Protein AF-A0A1U7RHB6-F1 (afdb_monomer_lite)

Radius of gyration: 19.22 Å; chains: 1; bounding box: 41×54×57 Å

Foldseek 3Di:
DFLQQQVLLLLQLLLLLLLLLLVVLVVQQDDDPDPDPPGRDPVLSLQLLCQLLCVSLPPVVLVVRRPRHDHDDPVVSLVVVVCSNVSGPDDDDPVRSVVSSLSSLVLLLVVLVPDPALLCSLVSSVLSLVVSCVSCVVPVVSNVSSVVSNVSSCVPVVPDDSVSSVVSSVSSNVSCVPSDDDDPDDDPPDDDDPDDDDPDPDPDDPSNCVSNVPSVVVSVVVVVVPVPPPPPPDDD

Secondary structure (DSSP, 8-state):
--TT-HHHHHHHHHHHHHHHHHHHHHHH----SS--TTPPPHHHHHHHHHHHHHHHT-HHHHHHHTSS-PPPPHHHHHHHHHHHHTSSS----HHHHHHHHHHHHHHHHHHHHH-SSTTHHHHHHHHHHHHHHHH-TT-HHHHHHHHHHHHHHHHHHTT--HHHHHHHHHHHHHHHTT---------TT----TT---------THHHHHHHHHHHHHHHHHHHTGGGTT-S----

Structure (mmCIF, N/CA/C/O backbone):
data_AF-A0A1U7RHB6-F1
#
_entry.id   AF-A0A1U7RHB6-F1
#
loop_
_atom_site.group_PDB
_atom_site.id
_atom_site.type_symbol
_atom_site.label_atom_id
_atom_site.label_alt_id
_atom_site.label_comp_id
_atom_site.label_asym_id
_atom_site.label_entity_id
_atom_site.label_seq_id
_atom_site.pdbx_PDB_ins_code
_atom_site.Cartn_x
_atom_site.Cartn_y
_atom_site.Cartn_z
_atom_site.occupancy
_atom_site.B_iso_or_equiv
_atom_site.auth_seq_id
_atom_site.auth_comp_id
_atom_site.auth_asym_id
_atom_site.auth_atom_id
_atom_site.pdbx_PDB_model_num
ATOM 1 N N . MET A 1 1 ? -17.075 1.482 11.063 1.00 70.44 1 MET A N 1
ATOM 2 C CA . MET A 1 1 ? -15.839 1.325 10.262 1.00 70.44 1 MET A CA 1
ATOM 3 C C . MET A 1 1 ? -14.760 2.198 10.884 1.00 70.44 1 MET A C 1
ATOM 5 O O . MET A 1 1 ? -15.106 3.242 11.424 1.00 70.44 1 MET A O 1
ATOM 9 N 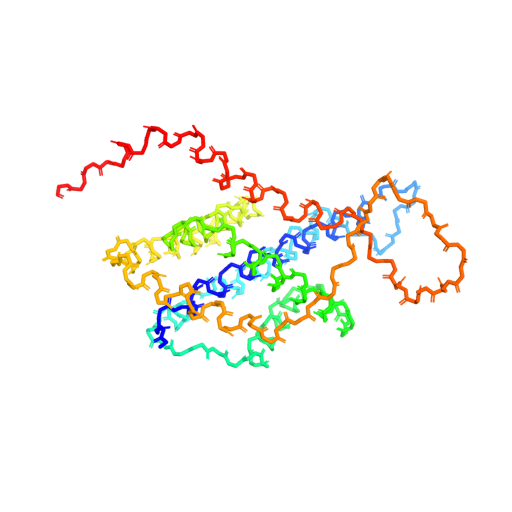N . SER A 1 2 ? -13.496 1.768 10.891 1.00 85.25 2 SER A N 1
ATOM 10 C CA . SER A 1 2 ? -12.392 2.561 11.456 1.00 85.25 2 SER A CA 1
ATOM 11 C C . SER A 1 2 ? -11.795 3.517 10.417 1.00 85.25 2 SER A C 1
ATOM 13 O O . SER A 1 2 ? -11.358 3.073 9.354 1.00 85.25 2 SER A O 1
ATOM 15 N N . VAL A 1 3 ? -11.693 4.802 10.774 1.00 90.00 3 VAL A N 1
ATOM 16 C CA . VAL A 1 3 ? -11.099 5.886 9.959 1.00 90.00 3 VAL A CA 1
ATOM 17 C C . VAL A 1 3 ? -9.562 5.898 9.963 1.00 90.00 3 VAL A C 1
ATOM 19 O O . VAL A 1 3 ? -8.932 6.751 9.347 1.00 90.00 3 VAL A O 1
ATOM 22 N N . ARG A 1 4 ? -8.936 4.957 10.680 1.00 93.06 4 ARG A N 1
ATOM 23 C CA . ARG A 1 4 ? -7.473 4.777 10.745 1.00 93.06 4 ARG A CA 1
ATOM 24 C C . ARG A 1 4 ? -7.028 3.509 10.012 1.00 93.06 4 ARG A C 1
ATOM 26 O O . ARG A 1 4 ? -5.960 2.981 10.264 1.00 93.06 4 ARG A O 1
ATOM 33 N N . THR A 1 5 ? -7.866 2.958 9.136 1.00 96.06 5 THR A N 1
ATOM 34 C CA . THR A 1 5 ? -7.552 1.691 8.451 1.00 96.06 5 THR A CA 1
ATOM 35 C C . THR A 1 5 ? -6.727 1.908 7.182 1.00 96.06 5 THR A C 1
ATOM 37 O O . THR A 1 5 ? -5.940 1.041 6.802 1.00 96.06 5 THR A O 1
ATOM 40 N N . LEU A 1 6 ? -6.894 3.060 6.524 1.00 96.44 6 LEU A N 1
ATOM 41 C CA . LEU A 1 6 ? -6.318 3.320 5.206 1.00 96.44 6 LEU A CA 1
ATOM 42 C C . LEU A 1 6 ? -4.779 3.242 5.169 1.00 96.44 6 LEU A C 1
ATOM 44 O O . LEU A 1 6 ? -4.282 2.577 4.259 1.00 96.44 6 LEU A O 1
ATOM 48 N N . PRO A 1 7 ? -4.016 3.812 6.128 1.00 97.12 7 PRO A N 1
ATOM 49 C CA . PRO A 1 7 ? -2.557 3.712 6.097 1.00 97.12 7 PRO A CA 1
ATOM 50 C C . PRO A 1 7 ? -2.072 2.265 6.179 1.00 97.12 7 PRO A C 1
ATOM 52 O O . PRO A 1 7 ? -1.210 1.863 5.404 1.00 97.12 7 PRO A O 1
ATOM 55 N N . LEU A 1 8 ? -2.675 1.447 7.050 1.00 97.25 8 LEU A N 1
ATOM 56 C CA . LEU A 1 8 ? -2.317 0.032 7.155 1.00 97.25 8 LEU A CA 1
ATOM 57 C C . LEU A 1 8 ? -2.675 -0.722 5.873 1.00 97.25 8 LEU A C 1
ATOM 59 O O . LEU A 1 8 ? -1.858 -1.483 5.365 1.00 97.25 8 LEU A O 1
ATOM 63 N N . LEU A 1 9 ? -3.867 -0.500 5.312 1.00 97.25 9 LEU A N 1
ATOM 64 C CA . LEU A 1 9 ? -4.256 -1.131 4.050 1.00 97.25 9 LEU A CA 1
ATOM 65 C C . LEU A 1 9 ? -3.263 -0.792 2.930 1.00 97.25 9 LEU A C 1
ATOM 67 O O . LEU A 1 9 ? -2.805 -1.688 2.224 1.00 97.25 9 LEU A O 1
ATOM 71 N N . PHE A 1 10 ? -2.924 0.489 2.792 1.00 97.69 10 PHE A N 1
ATOM 72 C CA . PHE A 1 10 ? -2.056 0.978 1.730 1.00 97.69 10 PHE A CA 1
ATOM 73 C C . PHE A 1 10 ? -0.605 0.491 1.877 1.00 97.69 10 PHE A C 1
ATOM 75 O O . PHE A 1 10 ? -0.000 0.018 0.912 1.00 97.69 10 PHE A O 1
ATOM 82 N N . LEU A 1 11 ? -0.036 0.575 3.081 1.00 97.81 11 LEU A N 1
ATOM 83 C CA . LEU A 1 11 ? 1.354 0.187 3.318 1.00 97.81 11 LEU A CA 1
ATOM 84 C C . LEU A 1 11 ? 1.561 -1.320 3.145 1.00 97.81 11 LEU A C 1
ATOM 86 O O . LEU A 1 11 ? 2.513 -1.722 2.481 1.00 97.81 11 LEU A O 1
ATOM 90 N N . ASN A 1 12 ? 0.650 -2.148 3.666 1.00 96.88 12 ASN A N 1
ATOM 91 C CA . ASN A 1 12 ? 0.774 -3.601 3.541 1.00 96.88 12 ASN A CA 1
ATOM 92 C C . ASN A 1 12 ? 0.595 -4.073 2.093 1.00 96.88 12 ASN A C 1
ATOM 94 O O . ASN A 1 12 ? 1.401 -4.854 1.601 1.00 96.88 12 ASN A O 1
ATOM 98 N N . LEU A 1 13 ? -0.412 -3.564 1.370 1.00 96.31 13 LEU A N 1
ATOM 99 C CA . LEU A 1 13 ? -0.569 -3.892 -0.052 1.00 96.31 13 LEU A CA 1
ATOM 100 C C . LEU A 1 13 ? 0.620 -3.388 -0.884 1.00 96.31 13 LEU A C 1
ATOM 102 O O . LEU A 1 13 ? 1.051 -4.077 -1.805 1.00 96.31 13 LEU A O 1
ATOM 106 N N . GLY A 1 14 ? 1.174 -2.215 -0.563 1.00 96.62 14 GLY A N 1
ATOM 107 C CA . GLY A 1 14 ? 2.376 -1.705 -1.224 1.00 96.62 14 GLY A CA 1
ATOM 108 C C . GLY A 1 14 ? 3.609 -2.571 -0.965 1.00 96.62 14 GLY A C 1
ATOM 109 O O . GLY A 1 14 ? 4.367 -2.830 -1.895 1.00 96.62 14 GLY A O 1
ATOM 110 N N . GLY A 1 15 ? 3.770 -3.094 0.251 1.00 95.44 15 GLY A N 1
ATOM 111 C CA . GLY A 1 15 ? 4.809 -4.075 0.560 1.00 95.44 15 GLY A CA 1
ATOM 112 C C . GLY A 1 15 ? 4.647 -5.371 -0.238 1.00 95.44 15 GLY A C 1
ATOM 113 O O . GLY A 1 15 ? 5.587 -5.789 -0.912 1.00 95.44 15 GLY A O 1
ATOM 114 N N . GLU A 1 16 ? 3.435 -5.941 -0.283 1.00 93.81 16 GLU A N 1
ATOM 115 C CA . GLU A 1 16 ? 3.133 -7.106 -1.136 1.00 93.81 16 GLU A CA 1
ATOM 116 C C . GLU A 1 16 ? 3.445 -6.844 -2.615 1.00 93.81 16 GLU A C 1
ATOM 118 O O . GLU A 1 16 ? 4.025 -7.692 -3.292 1.00 93.81 16 GLU A O 1
ATOM 123 N N . MET A 1 17 ? 3.117 -5.651 -3.121 1.00 94.44 17 MET A N 1
ATOM 124 C CA . MET A 1 17 ? 3.435 -5.265 -4.496 1.00 94.44 17 MET A CA 1
ATOM 125 C C . MET A 1 17 ? 4.941 -5.323 -4.745 1.00 94.44 17 MET A C 1
ATOM 127 O O . MET A 1 17 ? 5.374 -5.897 -5.743 1.00 94.44 17 MET A O 1
ATOM 131 N N . LEU A 1 18 ? 5.737 -4.749 -3.841 1.00 94.62 18 LEU A N 1
ATOM 132 C CA . LEU A 1 18 ? 7.191 -4.707 -3.970 1.00 94.62 18 LEU A CA 1
ATOM 133 C C . LEU A 1 18 ? 7.803 -6.108 -3.935 1.00 94.62 18 LEU A C 1
ATOM 135 O O . LEU A 1 18 ? 8.690 -6.376 -4.740 1.00 94.62 18 LEU A O 1
ATOM 139 N N . TYR A 1 19 ? 7.294 -7.026 -3.107 1.00 90.31 19 TYR A N 1
ATOM 140 C CA . TYR A 1 19 ? 7.755 -8.418 -3.133 1.00 90.31 19 TYR A CA 1
ATOM 141 C C . TYR A 1 19 ? 7.434 -9.122 -4.445 1.00 90.31 19 TYR A C 1
ATOM 143 O O . TYR A 1 19 ? 8.322 -9.743 -5.028 1.00 90.31 19 TYR A O 1
ATOM 151 N N . VAL A 1 20 ? 6.191 -9.011 -4.936 1.00 87.50 20 VAL A N 1
ATOM 152 C CA . VAL A 1 20 ? 5.799 -9.646 -6.206 1.00 87.50 20 VAL A CA 1
ATOM 153 C C . VAL A 1 20 ? 6.665 -9.115 -7.347 1.00 87.50 20 VAL A C 1
ATOM 155 O O . VAL A 1 20 ? 7.104 -9.880 -8.206 1.00 87.50 20 VAL A O 1
ATOM 158 N N . LEU A 1 21 ? 6.912 -7.804 -7.376 1.00 89.94 21 LEU A N 1
ATOM 159 C CA . LEU A 1 21 ? 7.730 -7.181 -8.411 1.00 89.94 21 LEU A CA 1
ATOM 160 C C . LEU A 1 21 ? 9.204 -7.574 -8.293 1.00 89.94 21 LEU A C 1
ATOM 162 O O . LEU A 1 21 ? 9.795 -7.944 -9.305 1.00 89.94 21 LEU A O 1
ATOM 166 N N . ASP A 1 22 ? 9.776 -7.559 -7.087 1.00 89.38 22 ASP A N 1
ATOM 167 C CA . ASP A 1 22 ? 11.162 -7.976 -6.847 1.00 89.38 22 ASP A CA 1
ATOM 168 C C . ASP A 1 22 ? 11.396 -9.416 -7.319 1.00 89.38 22 ASP A C 1
ATOM 170 O O . ASP A 1 22 ? 12.329 -9.689 -8.075 1.00 89.38 22 ASP A O 1
ATOM 174 N N . GLN A 1 23 ? 10.501 -10.334 -6.947 1.00 84.06 23 GLN A N 1
ATOM 175 C CA . GLN A 1 23 ? 10.586 -11.741 -7.341 1.00 84.06 23 GLN A CA 1
ATOM 176 C C . GLN A 1 23 ? 10.480 -11.920 -8.858 1.00 84.06 23 GLN A C 1
ATOM 178 O O . GLN A 1 23 ? 11.287 -12.639 -9.448 1.00 84.06 23 GLN A O 1
ATOM 183 N N . ARG A 1 24 ? 9.533 -11.231 -9.510 1.00 85.50 24 ARG A N 1
ATOM 184 C CA . ARG A 1 24 ? 9.367 -11.298 -10.971 1.00 85.50 24 ARG A CA 1
ATOM 185 C C . ARG A 1 24 ? 10.592 -10.779 -11.713 1.00 85.50 24 ARG A C 1
ATOM 187 O O . ARG A 1 24 ? 10.997 -11.396 -12.693 1.00 85.50 24 ARG A O 1
ATOM 194 N N . LEU A 1 25 ? 11.177 -9.674 -11.253 1.00 83.31 25 LEU A N 1
ATOM 195 C CA . LEU A 1 25 ? 12.378 -9.100 -11.862 1.00 83.31 25 LEU A CA 1
ATOM 196 C C . LEU A 1 25 ? 13.589 -10.025 -11.677 1.00 83.31 25 LEU A C 1
ATOM 198 O O . LEU A 1 25 ? 14.331 -10.243 -12.629 1.00 83.31 25 LEU A O 1
ATOM 202 N N . ARG A 1 26 ? 13.743 -10.655 -10.504 1.00 80.69 26 ARG A N 1
ATOM 203 C CA . ARG A 1 26 ? 14.795 -11.661 -10.265 1.00 80.69 26 ARG A CA 1
ATOM 204 C C . ARG A 1 26 ? 14.626 -12.911 -11.124 1.00 80.69 26 ARG A C 1
ATOM 206 O O . ARG A 1 26 ? 15.606 -13.415 -11.658 1.00 80.69 26 ARG A O 1
ATOM 213 N N . ALA A 1 27 ? 13.400 -13.407 -11.279 1.00 74.12 27 ALA A N 1
ATOM 214 C CA . ALA A 1 27 ? 13.120 -14.594 -12.090 1.00 74.12 27 ALA A CA 1
ATOM 215 C C . ALA A 1 27 ? 13.378 -14.369 -13.591 1.00 74.12 27 ALA A C 1
ATOM 217 O O . ALA A 1 27 ? 13.569 -15.330 -14.332 1.00 74.12 27 ALA A O 1
ATOM 218 N N . GLN A 1 28 ? 13.387 -13.111 -14.042 1.00 67.88 28 GLN A N 1
ATOM 219 C CA . GLN A 1 28 ? 13.754 -12.738 -15.410 1.00 67.88 28 GLN A CA 1
ATOM 220 C C . GLN A 1 28 ? 15.273 -12.595 -15.609 1.00 67.88 28 GLN A C 1
ATOM 222 O O . GLN A 1 28 ? 15.717 -12.591 -16.751 1.00 67.88 28 GLN A O 1
ATOM 227 N N . ASN A 1 29 ? 16.060 -12.532 -14.529 1.00 58.94 29 ASN A N 1
ATOM 228 C CA . ASN A 1 29 ? 17.519 -12.373 -14.528 1.00 58.94 29 ASN A CA 1
ATOM 229 C C . ASN A 1 29 ? 18.262 -13.735 -14.557 1.00 58.94 29 ASN A C 1
ATOM 231 O O . ASN A 1 29 ? 19.252 -13.927 -13.854 1.00 58.94 29 ASN A O 1
ATOM 235 N N . ILE A 1 30 ? 17.748 -14.738 -15.289 1.00 54.09 30 ILE A N 1
ATOM 236 C CA . ILE A 1 30 ? 18.406 -16.056 -15.392 1.00 54.09 30 ILE A CA 1
ATOM 237 C C . ILE A 1 30 ? 19.514 -15.967 -16.451 1.00 54.09 30 ILE A C 1
ATOM 239 O O . ILE A 1 30 ? 19.181 -15.845 -17.631 1.00 54.09 30 ILE A O 1
ATOM 243 N N . PRO A 1 31 ? 20.801 -16.109 -16.074 1.00 46.41 31 PRO A N 1
ATOM 244 C CA . PRO A 1 31 ? 21.910 -15.934 -17.001 1.00 46.41 31 PRO A CA 1
ATOM 245 C C . PRO A 1 31 ? 21.899 -17.033 -18.066 1.00 46.41 31 PRO A C 1
ATOM 247 O O . PRO A 1 31 ? 22.216 -18.196 -17.806 1.00 46.41 31 PRO A O 1
ATOM 250 N N . GLY A 1 32 ? 21.532 -16.652 -19.286 1.00 47.97 32 GLY A N 1
ATOM 251 C CA . GLY A 1 32 ? 21.853 -17.391 -20.500 1.00 47.97 32 GLY A CA 1
ATOM 252 C C . GLY A 1 32 ? 23.126 -16.821 -21.122 1.00 47.97 32 GLY A C 1
ATOM 253 O O . GLY A 1 32 ? 23.353 -15.618 -21.075 1.00 47.97 32 GLY A O 1
ATOM 254 N N . ASP A 1 33 ? 23.933 -17.669 -21.759 1.00 46.31 33 ASP A N 1
ATOM 255 C CA . ASP A 1 33 ? 25.235 -17.370 -22.400 1.00 46.31 33 ASP A CA 1
ATOM 256 C C . ASP A 1 33 ? 25.181 -16.338 -23.563 1.00 46.31 33 ASP A C 1
ATOM 258 O O . ASP A 1 33 ? 26.089 -16.213 -24.381 1.00 46.31 33 ASP A O 1
ATOM 262 N N . LYS A 1 34 ? 24.080 -15.592 -23.688 1.00 48.44 34 LYS A N 1
ATOM 263 C CA . LYS A 1 34 ? 23.877 -14.491 -24.630 1.00 48.44 34 LYS A CA 1
ATOM 264 C C . LYS A 1 34 ? 23.008 -13.437 -23.951 1.00 48.44 34 LYS A C 1
ATOM 266 O O . LYS A 1 34 ? 21.786 -13.505 -24.069 1.00 48.44 34 LYS A O 1
ATOM 271 N N . ALA A 1 35 ? 23.645 -12.474 -23.283 1.00 44.50 35 ALA A N 1
ATOM 272 C CA . ALA A 1 35 ? 22.984 -11.292 -22.738 1.00 44.50 35 ALA A CA 1
ATOM 273 C C . ALA A 1 35 ? 22.158 -10.623 -23.846 1.00 44.50 35 ALA A C 1
ATOM 275 O O . ALA A 1 35 ? 22.691 -10.033 -24.795 1.00 44.50 35 ALA A O 1
ATOM 276 N N . ARG A 1 36 ? 20.841 -10.808 -23.787 1.00 53.62 36 ARG A N 1
ATOM 277 C CA . ARG A 1 36 ? 19.906 -10.275 -24.778 1.00 53.62 36 ARG A CA 1
ATOM 278 C C . ARG A 1 36 ? 19.532 -8.868 -24.320 1.00 53.62 36 ARG A C 1
ATOM 280 O O . ARG A 1 36 ? 19.414 -8.610 -23.132 1.00 53.62 36 ARG A O 1
ATOM 287 N N . LYS A 1 37 ? 19.298 -7.953 -25.262 1.00 52.88 37 LYS A N 1
ATOM 288 C CA . LYS A 1 37 ? 18.971 -6.531 -25.017 1.00 52.88 37 LYS A CA 1
ATOM 289 C C . LYS A 1 37 ? 17.707 -6.288 -24.153 1.00 52.88 37 LYS A C 1
ATOM 291 O O . LYS A 1 37 ? 17.424 -5.143 -23.827 1.00 52.88 37 LYS A O 1
ATOM 296 N N . ASP A 1 38 ? 16.985 -7.355 -23.806 1.00 56.97 38 ASP A N 1
ATOM 297 C CA . ASP A 1 38 ? 15.723 -7.379 -23.057 1.00 56.97 38 ASP A CA 1
ATOM 298 C C . ASP A 1 38 ? 15.870 -7.992 -21.643 1.00 56.97 38 ASP A C 1
ATOM 300 O O . ASP A 1 38 ? 14.870 -8.291 -20.991 1.00 56.97 38 ASP A O 1
ATOM 304 N N . GLU A 1 39 ? 17.099 -8.242 -21.181 1.00 64.69 39 GLU A N 1
ATOM 305 C CA . GLU A 1 39 ? 17.390 -8.832 -19.869 1.00 64.69 39 GLU A CA 1
ATOM 306 C C . GLU A 1 39 ? 17.520 -7.736 -18.798 1.00 64.69 39 GLU A C 1
ATOM 308 O O . GLU A 1 39 ? 18.288 -6.786 -18.955 1.00 64.69 39 GLU A O 1
ATOM 313 N N . TRP A 1 40 ? 16.741 -7.841 -17.717 1.00 73.88 40 TRP A N 1
ATOM 314 C CA . TRP A 1 40 ? 16.775 -6.880 -16.611 1.00 73.88 40 TRP A CA 1
ATOM 315 C C . TRP A 1 40 ? 18.007 -7.117 -15.743 1.00 73.88 40 TRP A C 1
ATOM 317 O O . TRP A 1 40 ? 18.185 -8.206 -15.202 1.00 73.88 40 TRP A O 1
ATOM 327 N N . THR A 1 41 ? 18.825 -6.083 -15.550 1.00 83.38 41 THR A N 1
ATOM 328 C CA . THR A 1 41 ? 19.985 -6.176 -14.658 1.00 83.38 41 THR A CA 1
ATOM 329 C C . THR A 1 41 ? 19.594 -5.928 -13.199 1.00 83.38 41 THR A C 1
ATOM 331 O O . THR A 1 41 ? 18.556 -5.332 -12.897 1.00 83.38 41 THR A O 1
ATOM 334 N N . GLU A 1 42 ? 20.469 -6.298 -12.258 1.00 83.56 42 GLU A N 1
ATOM 335 C CA . GLU A 1 42 ? 20.296 -5.939 -10.842 1.00 83.56 42 GLU A CA 1
ATOM 336 C C . GLU A 1 42 ? 20.206 -4.418 -10.622 1.00 83.56 42 GLU A C 1
ATOM 338 O O . GLU A 1 42 ? 19.513 -3.961 -9.711 1.00 83.56 42 GLU A O 1
ATOM 343 N N . VAL A 1 43 ? 20.868 -3.623 -11.471 1.00 86.25 43 VAL A N 1
ATOM 344 C CA . VAL A 1 43 ? 20.796 -2.155 -11.426 1.00 86.25 43 VAL A CA 1
ATOM 345 C C . VAL A 1 43 ? 19.403 -1.679 -11.832 1.00 86.25 43 VAL A C 1
ATOM 347 O O . VAL A 1 43 ? 18.824 -0.831 -11.151 1.00 86.25 43 VAL A O 1
ATOM 350 N N . ASP A 1 44 ? 18.832 -2.256 -12.890 1.00 86.94 44 ASP A N 1
ATOM 351 C CA . ASP A 1 44 ? 17.486 -1.907 -13.343 1.00 86.94 44 ASP A CA 1
ATOM 352 C C . ASP A 1 44 ? 16.424 -2.342 -12.330 1.00 86.94 44 ASP A C 1
ATOM 354 O O . ASP A 1 44 ? 15.507 -1.574 -12.037 1.00 86.94 44 ASP A O 1
ATOM 358 N N . ARG A 1 45 ? 16.583 -3.527 -11.722 1.00 89.19 45 ARG A N 1
ATOM 359 C CA . ARG A 1 45 ? 15.723 -3.994 -10.623 1.00 89.19 45 ARG A CA 1
ATOM 360 C C . ARG A 1 45 ? 15.721 -2.995 -9.469 1.00 89.19 45 ARG A C 1
ATOM 362 O O . ARG A 1 45 ? 14.654 -2.563 -9.034 1.00 89.19 45 ARG A O 1
ATOM 369 N N . LYS A 1 46 ? 16.908 -2.595 -8.994 1.00 90.25 46 LYS A N 1
ATOM 370 C CA . LYS A 1 46 ? 17.047 -1.591 -7.926 1.00 90.25 46 LYS A CA 1
ATOM 371 C C . LYS A 1 46 ? 16.405 -0.263 -8.320 1.00 90.25 46 LYS A C 1
ATOM 373 O O . LYS A 1 46 ? 15.691 0.321 -7.510 1.00 90.25 46 LYS A O 1
ATOM 378 N N . ARG A 1 47 ? 16.611 0.198 -9.557 1.00 90.94 47 ARG A N 1
ATOM 379 C CA . ARG A 1 47 ? 16.009 1.438 -10.065 1.00 90.94 47 ARG A CA 1
ATOM 380 C C . ARG A 1 47 ? 14.483 1.373 -10.062 1.00 90.94 47 ARG A C 1
ATOM 382 O O . ARG A 1 47 ? 13.849 2.288 -9.549 1.00 90.94 47 ARG A O 1
ATOM 389 N N . VAL A 1 48 ? 13.902 0.279 -10.560 1.00 92.25 48 VAL A N 1
ATOM 390 C CA . VAL A 1 48 ? 12.446 0.069 -10.564 1.00 92.25 48 VAL A CA 1
ATOM 391 C C . VAL A 1 48 ? 11.878 0.129 -9.148 1.00 92.25 48 VAL A C 1
ATOM 393 O O . VAL A 1 48 ? 10.919 0.861 -8.910 1.00 92.25 48 VAL A O 1
ATOM 396 N N . LEU A 1 49 ? 12.479 -0.594 -8.198 1.00 94.00 49 LEU A N 1
ATOM 397 C CA . LEU A 1 49 ? 12.014 -0.595 -6.809 1.00 94.00 49 LEU A CA 1
ATOM 398 C C . LEU A 1 49 ? 12.181 0.783 -6.152 1.00 94.00 49 LEU A C 1
ATOM 400 O O . LEU A 1 49 ? 11.242 1.261 -5.518 1.00 94.00 49 LEU A O 1
ATOM 404 N N . ASN A 1 50 ? 13.319 1.455 -6.349 1.00 94.62 50 ASN A N 1
ATOM 405 C CA . ASN A 1 50 ? 13.565 2.797 -5.812 1.00 94.62 50 ASN A CA 1
ATOM 406 C C . ASN A 1 50 ? 12.550 3.827 -6.325 1.00 94.62 50 ASN A C 1
ATOM 408 O O . ASN A 1 50 ? 12.023 4.596 -5.524 1.00 94.62 50 ASN A O 1
ATOM 412 N N . ASP A 1 51 ? 12.232 3.823 -7.623 1.00 95.19 51 ASP A N 1
ATOM 413 C CA . ASP A 1 51 ? 11.263 4.758 -8.215 1.00 95.19 51 ASP A CA 1
ATOM 414 C C . ASP A 1 51 ? 9.854 4.552 -7.624 1.00 95.19 51 ASP A C 1
ATOM 416 O O . ASP A 1 51 ? 9.157 5.515 -7.276 1.00 95.19 51 ASP A O 1
ATOM 420 N N . ILE A 1 52 ? 9.444 3.288 -7.450 1.00 96.19 52 ILE A N 1
ATOM 421 C CA . ILE A 1 52 ? 8.148 2.935 -6.849 1.00 96.19 52 ILE A CA 1
ATOM 422 C C . ILE A 1 52 ? 8.112 3.352 -5.376 1.00 96.19 52 ILE A C 1
ATOM 424 O O . ILE A 1 52 ? 7.153 3.998 -4.953 1.00 96.19 52 ILE A O 1
ATOM 428 N N . ILE A 1 53 ? 9.146 3.021 -4.598 1.00 96.38 53 ILE A N 1
ATOM 429 C CA . ILE A 1 53 ? 9.212 3.324 -3.161 1.00 96.38 53 ILE A CA 1
ATOM 430 C C . ILE A 1 53 ? 9.286 4.838 -2.941 1.00 96.38 53 ILE A C 1
ATOM 432 O O . ILE A 1 53 ? 8.547 5.367 -2.116 1.00 96.38 53 ILE A O 1
ATOM 436 N N . SER A 1 54 ? 10.087 5.566 -3.721 1.00 95.69 54 SER A N 1
ATOM 437 C CA . SER A 1 54 ? 10.162 7.030 -3.637 1.00 95.69 54 SER A CA 1
ATOM 438 C C . SER A 1 54 ? 8.807 7.693 -3.907 1.00 95.69 54 SER A C 1
ATOM 440 O O . SER A 1 54 ? 8.415 8.629 -3.206 1.00 95.69 54 SER A O 1
ATOM 442 N N . THR A 1 55 ? 8.052 7.177 -4.881 1.00 96.00 55 THR A N 1
ATOM 443 C CA . THR A 1 55 ? 6.701 7.673 -5.180 1.00 96.00 55 THR A CA 1
ATOM 444 C C . THR A 1 55 ? 5.714 7.302 -4.073 1.00 96.00 55 THR A C 1
ATOM 446 O O . THR A 1 55 ? 4.913 8.138 -3.653 1.00 96.00 55 THR A O 1
ATOM 449 N N . MET A 1 56 ? 5.785 6.066 -3.574 1.00 96.56 56 MET A N 1
ATOM 450 C CA . MET A 1 56 ? 4.915 5.548 -2.519 1.00 96.56 56 MET A CA 1
ATOM 451 C C . MET A 1 56 ? 5.096 6.320 -1.208 1.00 96.56 56 MET A C 1
ATOM 453 O O . MET A 1 56 ? 4.100 6.689 -0.600 1.00 96.56 56 MET A O 1
ATOM 457 N N . PHE A 1 57 ? 6.335 6.613 -0.805 1.00 96.69 57 PHE A N 1
ATOM 458 C CA . PHE A 1 57 ? 6.684 7.313 0.440 1.00 96.69 57 PHE A CA 1
ATOM 459 C C . PHE A 1 57 ? 6.880 8.822 0.260 1.00 96.69 57 PHE A C 1
ATOM 461 O O . PHE A 1 57 ? 7.523 9.486 1.077 1.00 96.69 57 PHE A O 1
ATOM 468 N N . ASN A 1 58 ? 6.289 9.401 -0.788 1.00 95.19 58 ASN A N 1
ATOM 469 C CA . ASN A 1 58 ? 6.298 10.844 -0.957 1.00 95.19 58 ASN A CA 1
ATOM 470 C C . ASN A 1 58 ? 5.675 11.531 0.270 1.00 95.19 58 ASN A C 1
ATOM 472 O O . ASN A 1 58 ? 4.539 11.243 0.647 1.00 95.19 58 ASN A O 1
ATOM 476 N N . ARG A 1 59 ? 6.403 12.487 0.855 1.00 93.88 59 ARG A N 1
ATOM 477 C CA . ARG A 1 59 ? 6.010 13.169 2.095 1.00 93.88 59 ARG A CA 1
ATOM 478 C C . ARG A 1 59 ? 4.587 13.732 2.061 1.00 93.88 59 ARG A C 1
ATOM 480 O O . ARG A 1 59 ? 3.822 13.471 2.980 1.00 93.88 59 ARG A O 1
ATOM 487 N N . LYS A 1 60 ? 4.217 14.462 1.001 1.00 94.50 60 LYS A N 1
ATOM 488 C CA . LYS A 1 60 ? 2.880 15.075 0.895 1.00 94.50 60 LYS A CA 1
ATOM 489 C C . LYS A 1 60 ? 1.789 14.012 0.825 1.00 94.50 60 LYS A C 1
ATOM 491 O O . LYS A 1 60 ? 0.727 14.171 1.411 1.00 94.50 60 LYS A O 1
ATOM 496 N N . PHE A 1 61 ? 2.057 12.924 0.104 1.00 94.94 61 PHE A N 1
ATOM 497 C CA . PHE A 1 61 ? 1.116 11.817 0.002 1.00 94.94 61 PHE A CA 1
ATOM 498 C C . PHE A 1 61 ? 0.942 11.102 1.346 1.00 94.94 61 PHE A C 1
ATOM 500 O O . PHE A 1 61 ? -0.189 10.846 1.742 1.00 94.94 61 PHE A O 1
ATOM 507 N N . MET A 1 62 ? 2.034 10.836 2.070 1.00 96.12 62 MET A N 1
ATOM 508 C CA . MET A 1 62 ? 1.977 10.231 3.404 1.00 96.12 62 MET A CA 1
ATOM 509 C C . MET A 1 62 ? 1.217 11.124 4.395 1.00 96.12 62 MET A C 1
ATOM 511 O O . MET A 1 62 ? 0.307 10.643 5.062 1.00 96.12 62 MET A O 1
ATOM 515 N N . GLU A 1 63 ? 1.491 12.430 4.424 1.00 94.38 63 GLU A N 1
ATOM 516 C CA . GLU A 1 63 ? 0.758 13.386 5.271 1.00 94.38 63 GLU A CA 1
ATOM 517 C C . GLU A 1 63 ? -0.763 13.351 5.016 1.00 94.38 63 GLU A C 1
ATOM 519 O O . GLU A 1 63 ? -1.544 13.367 5.966 1.00 94.38 63 GLU A O 1
ATOM 524 N N . GLU A 1 64 ? -1.203 13.241 3.757 1.00 95.50 64 GLU A N 1
ATOM 525 C CA . GLU A 1 64 ? -2.625 13.071 3.424 1.00 95.50 64 GLU A CA 1
ATOM 526 C C . GLU A 1 64 ? -3.159 11.673 3.767 1.00 95.50 64 GLU A C 1
ATOM 528 O O . GLU A 1 64 ? -4.294 11.543 4.223 1.00 95.50 64 GLU A O 1
ATOM 533 N N . LEU A 1 65 ? -2.357 10.623 3.576 1.00 95.75 65 LEU A N 1
ATOM 534 C CA . LEU A 1 65 ? -2.740 9.235 3.842 1.00 95.75 65 LEU A CA 1
ATOM 535 C C . LEU A 1 65 ? -3.058 9.010 5.327 1.00 95.75 65 LEU A C 1
ATOM 537 O O . LEU A 1 65 ? -4.033 8.326 5.644 1.00 95.75 65 LEU A O 1
ATOM 541 N N . PHE A 1 66 ? -2.258 9.592 6.227 1.00 95.38 66 PHE A N 1
ATOM 542 C CA . PHE A 1 66 ? -2.388 9.428 7.680 1.00 95.38 66 PHE A CA 1
ATOM 543 C C . PHE A 1 66 ? -3.506 10.262 8.318 1.00 95.38 66 PHE A C 1
ATOM 545 O O . PHE A 1 66 ? -3.825 10.047 9.492 1.00 95.38 66 PHE A O 1
ATOM 552 N N . LYS A 1 67 ? -4.155 11.165 7.571 1.00 94.75 67 LYS A N 1
ATOM 553 C CA . LYS A 1 67 ? -5.354 11.850 8.067 1.00 94.75 67 LYS A CA 1
ATOM 554 C C . LYS A 1 67 ? -6.468 10.831 8.341 1.00 94.75 67 LYS A C 1
ATOM 556 O O . LYS A 1 67 ? -6.658 9.917 7.536 1.00 94.75 67 LYS A O 1
ATOM 561 N N . PRO A 1 68 ? -7.234 10.981 9.439 1.00 94.19 68 PRO A N 1
ATOM 562 C CA . PRO A 1 68 ? -8.409 10.152 9.680 1.00 94.19 68 PRO A CA 1
ATOM 563 C C . PRO A 1 68 ? -9.397 10.274 8.516 1.00 94.19 68 PRO A C 1
ATOM 565 O O . PRO A 1 68 ? -9.933 11.354 8.270 1.00 94.19 68 PRO A O 1
ATOM 568 N N . GLN A 1 69 ? -9.620 9.181 7.790 1.00 93.69 69 GLN A N 1
ATOM 569 C CA . GLN A 1 69 ? -10.465 9.162 6.598 1.00 93.69 69 GLN A CA 1
ATOM 570 C C . GLN A 1 69 ? -11.002 7.760 6.306 1.00 93.69 69 GLN A C 1
ATOM 572 O O . GLN A 1 69 ? -10.468 6.750 6.774 1.00 93.69 69 GLN A O 1
ATOM 577 N N . ASP A 1 70 ? -12.066 7.700 5.511 1.00 92.75 70 ASP A N 1
ATOM 578 C CA . ASP A 1 70 ? -12.608 6.435 5.033 1.00 92.75 70 ASP A CA 1
ATOM 579 C C . ASP A 1 70 ? -11.668 5.748 4.037 1.00 92.75 70 ASP A C 1
ATOM 581 O O . ASP A 1 70 ? -10.800 6.356 3.406 1.00 92.75 70 ASP A O 1
ATOM 585 N N . LEU A 1 71 ? -11.863 4.440 3.878 1.00 93.62 71 LEU A N 1
ATOM 586 C CA . LEU A 1 71 ? -11.142 3.680 2.870 1.00 93.62 71 LEU A CA 1
ATOM 587 C C . LEU A 1 71 ? -11.494 4.165 1.462 1.00 93.62 71 LEU A C 1
ATOM 589 O O . LEU A 1 71 ? -12.654 4.423 1.136 1.00 93.62 71 LEU A O 1
ATOM 593 N N . TYR A 1 72 ? -10.496 4.172 0.582 1.00 93.00 72 TYR A N 1
ATOM 594 C CA . TYR A 1 72 ? -10.740 4.313 -0.845 1.00 93.00 72 TYR A CA 1
ATOM 595 C C . TYR A 1 72 ? -11.633 3.183 -1.358 1.00 93.00 72 TYR A C 1
ATOM 597 O O . TYR A 1 72 ? -11.541 2.032 -0.923 1.00 93.00 72 TYR A O 1
ATOM 605 N N . SER A 1 73 ? -12.460 3.493 -2.358 1.00 93.19 73 SER A N 1
ATOM 606 C CA . SER A 1 73 ? -13.167 2.448 -3.096 1.00 93.19 73 SER A CA 1
ATOM 607 C C . SER A 1 73 ? -12.162 1.483 -3.736 1.00 93.19 73 SER A C 1
ATOM 609 O O . SER A 1 73 ? -11.061 1.883 -4.123 1.00 93.19 73 SER A O 1
ATOM 611 N N . LYS A 1 74 ? -12.550 0.214 -3.919 1.00 91.06 74 LYS A N 1
ATOM 612 C CA . LYS A 1 74 ? -11.700 -0.809 -4.562 1.00 91.06 74 LYS A CA 1
ATOM 613 C C . LYS A 1 74 ? -11.150 -0.329 -5.916 1.00 91.06 74 LYS A C 1
ATOM 615 O O . LYS A 1 74 ? -9.974 -0.512 -6.211 1.00 91.06 74 LYS A O 1
ATOM 620 N N . LYS A 1 75 ? -11.981 0.363 -6.711 1.00 92.75 75 LYS A N 1
ATOM 621 C CA . LYS A 1 75 ? -11.593 0.945 -8.009 1.00 92.75 75 LYS A CA 1
ATOM 622 C C . LYS A 1 75 ? -10.572 2.080 -7.863 1.00 92.75 75 LYS A C 1
ATOM 624 O O . LYS A 1 75 ? -9.600 2.122 -8.618 1.00 92.75 75 LYS A O 1
ATOM 629 N N . ALA A 1 76 ? -10.780 2.986 -6.906 1.00 94.81 76 ALA A N 1
ATOM 630 C CA . ALA A 1 76 ? -9.842 4.075 -6.643 1.00 94.81 76 ALA A CA 1
ATOM 631 C C . ALA A 1 76 ? -8.495 3.529 -6.153 1.00 94.81 76 ALA A C 1
ATOM 633 O O . ALA A 1 76 ? -7.461 3.877 -6.717 1.00 94.81 76 ALA A O 1
ATOM 634 N N . LEU A 1 77 ? -8.508 2.596 -5.196 1.00 94.81 77 LEU A N 1
ATOM 635 C CA . LEU A 1 77 ? -7.293 1.968 -4.680 1.00 94.81 77 LEU A CA 1
ATOM 636 C C . LEU A 1 77 ? -6.528 1.223 -5.783 1.00 94.81 77 LEU A C 1
ATOM 638 O O . LEU A 1 77 ? -5.317 1.384 -5.902 1.00 94.81 77 LEU A O 1
ATOM 642 N N . ARG A 1 78 ? -7.230 0.476 -6.646 1.00 94.81 78 ARG A N 1
ATOM 643 C CA . ARG A 1 78 ? -6.635 -0.163 -7.830 1.00 94.81 78 ARG A CA 1
ATOM 644 C C . ARG A 1 78 ? -5.941 0.850 -8.744 1.00 94.81 78 ARG A C 1
ATOM 646 O O . ARG A 1 78 ? -4.830 0.597 -9.190 1.00 94.81 78 ARG A O 1
ATOM 653 N N . THR A 1 79 ? -6.570 1.999 -8.985 1.00 96.00 79 THR A N 1
ATOM 654 C CA . THR A 1 79 ? -5.998 3.069 -9.822 1.00 96.00 79 THR A CA 1
ATOM 655 C C . THR A 1 79 ? -4.730 3.661 -9.201 1.00 96.00 79 THR A C 1
ATOM 657 O O . THR A 1 79 ? -3.791 3.991 -9.919 1.00 96.00 79 THR A O 1
ATOM 660 N N . VAL A 1 80 ? -4.675 3.780 -7.870 1.00 96.50 80 VAL A N 1
ATOM 661 C CA . VAL A 1 80 ? -3.465 4.237 -7.170 1.00 96.50 80 VAL A CA 1
ATOM 662 C C . VAL A 1 80 ? -2.314 3.251 -7.386 1.00 96.50 80 VAL A C 1
ATOM 664 O O . VAL A 1 80 ? -1.234 3.676 -7.787 1.00 96.50 80 VAL A O 1
ATOM 667 N N . TYR A 1 81 ? -2.541 1.947 -7.202 1.00 96.56 81 TYR A N 1
ATOM 668 C CA . TYR A 1 81 ? -1.495 0.940 -7.433 1.00 96.56 81 TYR A CA 1
ATOM 669 C C . TYR A 1 81 ? -1.083 0.809 -8.896 1.00 96.56 81 TYR A C 1
ATOM 671 O O . TYR A 1 81 ? 0.090 0.575 -9.172 1.00 96.56 81 TYR A O 1
ATOM 679 N N . ASP A 1 82 ? -2.010 1.014 -9.830 1.00 95.50 82 ASP A N 1
ATOM 680 C CA . ASP A 1 82 ? -1.684 1.084 -11.253 1.00 95.50 82 ASP A CA 1
ATOM 681 C C . ASP A 1 82 ? -0.697 2.217 -11.556 1.00 95.50 82 ASP A C 1
ATOM 683 O O . ASP A 1 82 ? 0.336 1.991 -12.187 1.00 95.50 82 ASP A O 1
ATOM 687 N N . ARG A 1 83 ? -0.946 3.410 -11.006 1.00 95.38 83 ARG A N 1
ATOM 688 C CA . ARG A 1 83 ? -0.026 4.547 -11.131 1.00 95.38 83 ARG A CA 1
ATOM 689 C C . ARG A 1 83 ? 1.313 4.295 -10.444 1.00 95.38 83 ARG A C 1
ATOM 691 O O . ARG A 1 83 ? 2.337 4.681 -10.995 1.00 95.38 83 ARG A O 1
ATOM 698 N N . LEU A 1 84 ? 1.319 3.651 -9.274 1.00 96.00 84 LEU A N 1
ATOM 699 C CA . LEU A 1 84 ? 2.555 3.327 -8.554 1.00 96.00 84 LEU A CA 1
ATOM 700 C C . LEU A 1 84 ? 3.426 2.342 -9.334 1.00 96.00 84 LEU A C 1
ATOM 702 O O . LEU A 1 84 ? 4.609 2.604 -9.519 1.00 96.00 84 LEU A O 1
ATOM 706 N N . ALA A 1 85 ? 2.854 1.247 -9.839 1.00 92.69 85 ALA A N 1
ATOM 707 C CA . ALA A 1 85 ? 3.608 0.253 -10.604 1.00 92.69 85 ALA A CA 1
ATOM 708 C C . ALA A 1 85 ? 4.239 0.852 -11.877 1.00 92.69 85 ALA A C 1
ATOM 710 O O . ALA A 1 85 ? 5.348 0.476 -12.261 1.00 92.69 85 ALA A O 1
ATOM 711 N N . HIS A 1 86 ? 3.560 1.828 -12.489 1.00 93.06 86 HIS A N 1
ATOM 712 C CA . HIS A 1 86 ? 4.015 2.545 -13.683 1.00 93.06 86 HIS A CA 1
ATOM 713 C C . HIS A 1 86 ? 4.815 3.826 -13.402 1.00 93.06 86 HIS A C 1
ATOM 715 O O . HIS A 1 86 ? 5.226 4.495 -14.354 1.00 93.06 86 HIS A O 1
ATOM 721 N N . ALA A 1 87 ? 5.071 4.163 -12.134 1.00 92.19 87 ALA A N 1
ATOM 722 C CA . ALA A 1 87 ? 5.929 5.293 -11.772 1.00 92.19 87 ALA A CA 1
ATOM 723 C C . ALA A 1 87 ? 7.392 5.055 -12.183 1.00 92.19 87 ALA A C 1
ATOM 725 O O . ALA A 1 87 ? 8.116 6.001 -12.479 1.00 92.19 87 ALA A O 1
ATOM 726 N N . SER A 1 88 ? 7.804 3.786 -12.242 1.00 90.00 88 SER A N 1
ATOM 727 C CA . SER A 1 88 ? 9.120 3.373 -12.728 1.00 90.00 88 SER A CA 1
ATOM 728 C C . SER A 1 88 ? 9.171 3.227 -14.255 1.00 90.00 88 SER A C 1
ATOM 730 O O . SER A 1 88 ? 8.175 3.398 -14.963 1.00 90.00 88 SER A O 1
ATOM 732 N N . ILE A 1 89 ? 10.342 2.850 -14.778 1.00 84.94 89 ILE A N 1
ATOM 733 C CA . ILE A 1 89 ? 10.530 2.467 -16.187 1.00 84.94 89 ILE A CA 1
ATOM 734 C C . ILE A 1 89 ? 9.746 1.201 -16.585 1.00 84.94 89 ILE A C 1
ATOM 736 O O . ILE A 1 89 ? 9.440 1.016 -17.764 1.00 84.94 89 ILE A O 1
ATOM 740 N N . MET A 1 90 ? 9.383 0.343 -15.626 1.00 86.31 90 MET A N 1
ATOM 741 C CA . MET A 1 90 ? 8.635 -0.885 -15.888 1.00 86.31 90 MET A CA 1
ATOM 742 C C . MET A 1 90 ? 7.262 -0.577 -16.512 1.00 86.31 90 MET A C 1
ATOM 744 O O . MET A 1 90 ? 6.577 0.390 -16.157 1.00 86.31 90 MET A O 1
ATOM 748 N N . ARG A 1 91 ? 6.841 -1.416 -17.463 1.00 86.69 91 ARG A N 1
ATOM 749 C CA . ARG A 1 91 ? 5.537 -1.321 -18.130 1.00 86.69 91 ARG A CA 1
ATOM 750 C C . ARG A 1 91 ? 4.816 -2.655 -18.027 1.00 86.69 91 ARG A C 1
ATOM 752 O O . ARG A 1 91 ? 5.244 -3.644 -18.617 1.00 86.69 91 ARG A O 1
ATOM 759 N N . LEU A 1 92 ? 3.730 -2.683 -17.262 1.00 87.38 92 LEU A N 1
ATOM 760 C CA . LEU A 1 92 ? 2.895 -3.864 -17.098 1.00 87.38 92 LEU A CA 1
ATOM 761 C C . LEU A 1 92 ? 1.665 -3.722 -17.993 1.00 87.38 92 LEU A C 1
ATOM 763 O O . LEU A 1 92 ? 1.006 -2.690 -18.027 1.00 87.38 92 LEU A O 1
ATOM 767 N N . ASN A 1 93 ? 1.340 -4.774 -18.738 1.00 90.19 93 ASN A N 1
ATOM 768 C CA . ASN A 1 93 ? 0.068 -4.809 -19.451 1.00 90.19 93 ASN A CA 1
ATOM 769 C C . ASN A 1 93 ? -1.100 -5.022 -18.467 1.00 90.19 93 ASN A C 1
ATOM 771 O O . ASN A 1 93 ? -0.895 -5.428 -17.319 1.00 90.19 93 ASN A O 1
ATOM 775 N N . GLN A 1 94 ? -2.331 -4.810 -18.941 1.00 89.88 94 GLN A N 1
ATOM 776 C CA . GLN A 1 94 ? -3.534 -4.921 -18.111 1.00 89.88 94 GLN A CA 1
ATOM 777 C C . GLN A 1 94 ? -3.648 -6.283 -17.410 1.00 89.88 94 GLN A C 1
ATOM 779 O O . GLN A 1 94 ? -3.877 -6.333 -16.206 1.00 89.88 94 GLN A O 1
ATOM 784 N N . ALA A 1 95 ? -3.408 -7.383 -18.129 1.00 87.69 95 ALA A N 1
ATOM 785 C CA . ALA A 1 95 ? -3.490 -8.723 -17.554 1.00 87.69 95 ALA A CA 1
ATOM 786 C C . ALA A 1 95 ? -2.440 -8.944 -16.449 1.00 87.69 95 ALA A C 1
ATOM 788 O O . ALA A 1 95 ? -2.730 -9.557 -15.425 1.00 87.69 95 ALA A O 1
ATOM 789 N N . SER A 1 96 ? -1.220 -8.432 -16.620 1.00 88.00 96 SER A N 1
ATOM 790 C CA . SER A 1 96 ? -0.162 -8.494 -15.606 1.00 88.00 96 SER A CA 1
ATOM 791 C C . SER A 1 96 ? -0.480 -7.633 -14.382 1.00 88.00 96 SER A C 1
ATOM 793 O O . SER A 1 96 ? -0.167 -8.048 -13.262 1.00 88.00 96 SER A O 1
ATOM 795 N N . MET A 1 97 ? -1.122 -6.477 -14.582 1.00 92.69 97 MET A N 1
ATOM 796 C CA . MET A 1 97 ? -1.612 -5.605 -13.509 1.00 92.69 97 MET A CA 1
ATOM 797 C C . MET A 1 97 ? -2.783 -6.218 -12.737 1.00 92.69 97 MET A C 1
ATOM 799 O O . MET A 1 97 ? -2.829 -6.119 -11.512 1.00 92.69 97 MET A O 1
ATOM 803 N N . ASP A 1 98 ? -3.727 -6.871 -13.420 1.00 89.94 98 ASP A N 1
ATOM 804 C CA . ASP A 1 98 ? -4.820 -7.629 -12.794 1.00 89.94 98 ASP A CA 1
ATOM 805 C C . ASP A 1 98 ? -4.245 -8.706 -11.868 1.00 89.94 98 ASP A C 1
ATOM 807 O O . ASP A 1 98 ? -4.527 -8.708 -10.670 1.00 89.94 98 ASP A O 1
ATOM 811 N N . LYS A 1 99 ? -3.314 -9.515 -12.387 1.00 87.19 99 LYS A N 1
ATOM 812 C CA . LYS A 1 99 ? -2.622 -10.560 -11.620 1.00 87.19 99 LYS A CA 1
ATOM 813 C C . LYS A 1 99 ? -1.841 -10.023 -10.428 1.00 87.19 99 LYS A C 1
ATOM 815 O O . LYS A 1 99 ? -1.842 -10.642 -9.372 1.00 87.19 99 LYS A O 1
ATOM 820 N N . LEU A 1 100 ? -1.118 -8.917 -10.609 1.00 89.25 100 LEU A N 1
ATOM 821 C CA . LEU A 1 100 ? -0.353 -8.287 -9.532 1.00 89.25 100 LEU A CA 1
ATOM 822 C C . LEU A 1 100 ? -1.282 -7.888 -8.378 1.00 89.25 100 LEU A C 1
ATOM 824 O O . LEU A 1 100 ? -1.030 -8.258 -7.235 1.00 89.25 100 LEU A O 1
ATOM 828 N N . TYR A 1 101 ? -2.384 -7.207 -8.692 1.00 92.00 101 TYR A N 1
ATOM 829 C CA . TYR A 1 101 ? -3.346 -6.757 -7.689 1.00 92.00 101 TYR A CA 1
ATOM 830 C C . TYR A 1 101 ? -4.037 -7.923 -6.966 1.00 92.00 101 TYR A C 1
ATOM 832 O O . TYR A 1 101 ? -4.238 -7.868 -5.750 1.00 92.00 101 TYR A O 1
ATOM 840 N N . ASP A 1 102 ? -4.361 -8.996 -7.690 1.00 89.38 102 ASP A N 1
ATOM 841 C CA . ASP A 1 102 ? -4.918 -10.209 -7.091 1.00 89.38 102 ASP A CA 1
ATOM 842 C C . ASP A 1 102 ? -3.918 -10.836 -6.106 1.00 89.38 102 ASP A C 1
ATOM 844 O O . ASP A 1 102 ? -4.256 -11.075 -4.948 1.00 89.38 102 ASP A O 1
ATOM 848 N N . LEU A 1 103 ? -2.655 -11.018 -6.506 1.00 87.12 103 LEU A N 1
ATOM 849 C CA . LEU A 1 103 ? -1.622 -11.554 -5.611 1.00 87.12 103 LEU A CA 1
ATOM 850 C C . LEU A 1 103 ? -1.461 -10.709 -4.342 1.00 87.12 103 LEU A C 1
ATOM 852 O O . LEU A 1 103 ? -1.490 -11.259 -3.242 1.00 87.12 103 LEU A O 1
ATOM 856 N N . MET A 1 104 ? -1.377 -9.383 -4.485 1.00 92.38 104 MET A N 1
ATOM 857 C CA . MET A 1 104 ? -1.242 -8.457 -3.355 1.00 92.38 104 MET A CA 1
ATOM 858 C C . MET A 1 104 ? -2.410 -8.566 -2.373 1.00 92.38 104 MET A C 1
ATOM 860 O O . MET A 1 104 ? -2.223 -8.709 -1.164 1.00 92.38 104 MET A O 1
ATOM 864 N N . THR A 1 105 ? -3.639 -8.492 -2.891 1.00 91.19 105 THR A N 1
ATOM 865 C CA . THR A 1 105 ? -4.845 -8.499 -2.053 1.00 91.19 105 THR A CA 1
ATOM 866 C C . THR A 1 105 ? -5.075 -9.853 -1.400 1.00 91.19 105 THR A C 1
ATOM 868 O O . THR A 1 105 ? -5.475 -9.907 -0.238 1.00 91.19 105 THR A O 1
ATOM 871 N N . MET A 1 106 ? -4.771 -10.942 -2.101 1.00 86.62 106 MET A N 1
ATOM 872 C CA . MET A 1 106 ? -4.817 -12.293 -1.556 1.00 86.62 106 MET A CA 1
ATOM 873 C C . MET A 1 106 ? -3.786 -12.497 -0.439 1.00 86.62 106 MET A C 1
ATOM 875 O O . MET A 1 106 ? -4.154 -12.993 0.628 1.00 86.62 106 MET A O 1
ATOM 879 N N . ALA A 1 107 ? -2.526 -12.111 -0.660 1.00 86.69 107 ALA A N 1
ATOM 880 C CA . ALA A 1 107 ? -1.449 -12.291 0.312 1.00 86.69 107 ALA A CA 1
ATOM 881 C C . ALA A 1 107 ? -1.721 -11.504 1.600 1.00 86.69 107 ALA A C 1
ATOM 883 O O . ALA A 1 107 ? -1.700 -12.072 2.696 1.00 86.69 107 ALA A O 1
ATOM 884 N N . PHE A 1 108 ? -2.101 -10.229 1.480 1.00 92.31 108 PHE A N 1
ATOM 885 C CA . PHE A 1 108 ? -2.406 -9.425 2.658 1.00 92.31 108 PHE A CA 1
ATOM 886 C C . PHE A 1 108 ? -3.693 -9.883 3.367 1.00 92.31 108 PHE A C 1
ATOM 888 O O . PHE A 1 108 ? -3.716 -9.976 4.596 1.00 92.31 108 PHE A O 1
ATOM 895 N N . LYS A 1 109 ? -4.751 -10.269 2.630 1.00 90.81 109 LYS A N 1
ATOM 896 C CA . LYS A 1 109 ? -5.958 -10.885 3.223 1.00 90.81 109 LYS A CA 1
ATOM 897 C C . LYS A 1 109 ? -5.591 -12.108 4.061 1.00 90.81 109 LYS A C 1
ATOM 899 O O . LYS A 1 109 ? -6.092 -12.260 5.175 1.00 90.81 109 LYS A O 1
ATOM 904 N N . TYR A 1 110 ? -4.709 -12.959 3.541 1.00 88.06 110 TYR A N 1
ATOM 905 C CA . TYR A 1 110 ? -4.241 -14.144 4.249 1.00 88.06 110 TYR A CA 1
ATOM 906 C C . TYR A 1 110 ? -3.470 -13.785 5.530 1.00 88.06 110 TYR A C 1
ATOM 908 O O . TYR A 1 110 ? -3.773 -14.334 6.588 1.00 88.06 110 TYR A O 1
ATOM 916 N N . GLN A 1 111 ? -2.567 -12.799 5.487 1.00 86.38 111 GLN A N 1
ATOM 917 C CA . GLN A 1 111 ? -1.859 -12.311 6.681 1.00 86.38 111 GLN A CA 1
ATOM 918 C C . GLN A 1 111 ? -2.823 -11.787 7.758 1.00 86.38 111 GLN A C 1
ATOM 920 O O . GLN A 1 111 ? -2.697 -12.153 8.926 1.00 86.38 111 GLN A O 1
ATOM 925 N N . VAL A 1 112 ? -3.841 -11.004 7.379 1.00 90.31 112 VAL A N 1
ATOM 926 C CA . VAL A 1 112 ? -4.858 -10.484 8.318 1.00 90.31 112 VAL A CA 1
ATOM 927 C C . VAL A 1 112 ? -5.691 -11.609 8.951 1.00 90.31 112 VAL A C 1
ATOM 929 O O . VAL A 1 112 ? -6.079 -11.521 10.124 1.00 90.31 112 VAL A O 1
ATOM 932 N N . LEU A 1 113 ? -5.978 -12.677 8.199 1.00 87.25 113 LEU A N 1
ATOM 933 C CA . LEU A 1 113 ? -6.669 -13.860 8.722 1.00 87.25 113 LEU A CA 1
ATOM 934 C C . LEU A 1 113 ? -5.797 -14.625 9.722 1.00 87.25 113 LEU A C 1
ATOM 936 O O . LEU A 1 113 ? -6.309 -15.060 10.752 1.00 87.25 113 LEU A O 1
ATOM 940 N N . LEU A 1 114 ? -4.493 -14.728 9.460 1.00 85.62 114 LEU A N 1
ATOM 941 C CA . LEU A 1 114 ? -3.551 -15.426 10.333 1.00 85.62 114 LEU A CA 1
ATOM 942 C C . LEU A 1 114 ? -3.194 -14.666 11.614 1.00 85.62 114 LEU A C 1
ATOM 944 O O . LEU A 1 114 ? -2.728 -15.304 12.555 1.00 85.62 114 LEU A O 1
ATOM 948 N N . CYS A 1 115 ? -3.426 -13.350 11.692 1.00 85.69 115 CYS A N 1
ATOM 949 C CA . CYS A 1 115 ? -3.196 -12.569 12.910 1.00 85.69 115 CYS A CA 1
ATOM 950 C C . CYS A 1 115 ? -4.017 -13.122 14.096 1.00 85.69 115 CYS A C 1
ATOM 952 O O . CYS A 1 115 ? -5.249 -13.010 14.094 1.00 85.69 115 CYS A O 1
ATOM 954 N N . PRO A 1 116 ? -3.384 -13.676 15.149 1.00 83.56 116 PRO A N 1
ATOM 955 C CA . PRO A 1 116 ? -4.113 -14.167 16.316 1.00 83.56 116 PRO A CA 1
ATOM 956 C C . PRO A 1 116 ? -4.766 -13.018 17.087 1.00 83.56 116 PRO A C 1
ATOM 958 O O . PRO A 1 116 ? -5.937 -13.101 17.456 1.00 83.56 116 PRO A O 1
ATOM 961 N N . ARG A 1 117 ? -4.026 -11.918 17.291 1.00 87.25 117 ARG A N 1
ATOM 962 C CA . ARG A 1 117 ? -4.523 -10.711 17.958 1.00 87.25 117 ARG A CA 1
ATOM 963 C C . ARG A 1 117 ? -4.717 -9.594 16.932 1.00 87.25 117 ARG A C 1
ATOM 965 O O . ARG A 1 117 ? -3.907 -9.462 16.017 1.00 87.25 117 ARG A O 1
ATOM 972 N N . PRO A 1 118 ? -5.719 -8.716 17.100 1.00 88.38 118 PRO A N 1
ATOM 973 C CA . PRO A 1 118 ? -5.956 -7.618 16.158 1.00 88.38 118 PRO A CA 1
ATOM 974 C C . PRO A 1 118 ? -4.770 -6.655 16.019 1.00 88.38 118 PRO A C 1
ATOM 976 O O . PRO A 1 118 ? -4.489 -6.177 14.924 1.00 88.38 118 PRO A O 1
ATOM 979 N N . LYS A 1 119 ? -4.020 -6.439 17.109 1.00 90.38 119 LYS A N 1
ATOM 980 C CA . LYS A 1 119 ? -2.796 -5.625 17.111 1.00 90.38 119 LYS A CA 1
ATOM 981 C C . LYS A 1 119 ? -1.669 -6.192 16.245 1.00 90.38 119 LYS A C 1
ATOM 983 O O . LYS A 1 119 ? -0.806 -5.439 15.809 1.00 90.38 119 LYS A O 1
ATOM 988 N N . ASP A 1 120 ? -1.680 -7.496 15.957 1.00 90.00 120 ASP A N 1
ATOM 989 C CA . ASP A 1 120 ? -0.621 -8.131 15.169 1.00 90.00 120 ASP A CA 1
ATOM 990 C C . ASP A 1 120 ? -0.649 -7.647 13.699 1.00 90.00 120 ASP A C 1
ATOM 992 O O . ASP A 1 120 ? 0.361 -7.729 13.012 1.00 90.00 120 ASP A O 1
ATOM 996 N N . VAL A 1 121 ? -1.745 -7.030 13.226 1.00 91.62 121 VAL A N 1
ATOM 997 C CA . VAL A 1 121 ? -1.798 -6.342 11.916 1.00 91.62 121 VAL A CA 1
ATOM 998 C C . VAL A 1 121 ? -0.789 -5.185 11.831 1.00 91.62 121 VAL A C 1
ATOM 1000 O O . VAL A 1 121 ? -0.203 -4.936 10.776 1.00 91.62 121 VAL A O 1
ATOM 1003 N N . LEU A 1 122 ? -0.537 -4.485 12.941 1.00 93.69 122 LEU A N 1
ATOM 1004 C CA . LEU A 1 122 ? 0.487 -3.442 12.975 1.00 93.69 122 LEU A CA 1
ATOM 1005 C C . LEU A 1 122 ? 1.892 -4.046 12.834 1.00 93.69 122 LEU A C 1
ATOM 1007 O O . LEU A 1 122 ? 2.726 -3.494 12.123 1.00 93.69 122 LEU A O 1
ATOM 1011 N N . LEU A 1 123 ? 2.130 -5.219 13.431 1.00 90.94 123 LEU A N 1
ATOM 1012 C CA . LEU A 1 123 ? 3.393 -5.947 13.281 1.00 90.94 123 LEU A CA 1
ATOM 1013 C C . LEU A 1 123 ? 3.626 -6.385 11.829 1.00 90.94 123 LEU A C 1
ATOM 1015 O O . LEU A 1 123 ? 4.738 -6.249 11.328 1.00 90.94 123 LEU A O 1
ATOM 1019 N N . VAL A 1 124 ? 2.581 -6.850 11.134 1.00 91.81 124 VAL A N 1
ATOM 1020 C CA . VAL A 1 124 ? 2.642 -7.127 9.684 1.00 91.81 124 VAL A CA 1
ATOM 1021 C C . VAL A 1 124 ? 3.131 -5.882 8.937 1.00 91.81 124 VAL A C 1
ATOM 1023 O O . VAL A 1 124 ? 4.068 -5.965 8.147 1.00 91.81 124 VAL A O 1
ATOM 1026 N N . THR A 1 125 ? 2.580 -4.715 9.274 1.00 95.50 125 THR A N 1
ATOM 1027 C CA . THR A 1 125 ? 2.953 -3.433 8.654 1.00 95.50 125 THR A CA 1
ATOM 1028 C C . THR A 1 125 ? 4.418 -3.081 8.904 1.00 95.50 125 THR A C 1
ATOM 1030 O O . THR A 1 125 ? 5.130 -2.733 7.965 1.00 95.50 125 THR A O 1
ATOM 1033 N N . PHE A 1 126 ? 4.910 -3.224 10.137 1.00 94.88 126 PHE A N 1
ATOM 1034 C CA . PHE A 1 126 ? 6.327 -2.995 10.434 1.00 94.88 126 PHE A CA 1
ATOM 1035 C C . PHE A 1 126 ? 7.250 -3.986 9.717 1.00 94.88 126 PHE A C 1
ATOM 1037 O O . PHE A 1 126 ? 8.309 -3.583 9.246 1.00 94.88 126 PHE A O 1
ATOM 1044 N N . ASN A 1 127 ? 6.840 -5.247 9.555 1.00 91.00 127 ASN A N 1
ATOM 1045 C CA . ASN A 1 127 ? 7.608 -6.231 8.787 1.00 91.00 127 ASN A CA 1
ATOM 1046 C C . ASN A 1 127 ? 7.728 -5.844 7.307 1.00 91.00 127 ASN A C 1
ATOM 1048 O O . ASN A 1 127 ? 8.793 -6.023 6.709 1.00 91.00 127 ASN A O 1
ATOM 1052 N N . HIS A 1 128 ? 6.658 -5.298 6.723 1.00 93.25 128 HIS A N 1
ATOM 1053 C CA . HIS A 1 128 ? 6.690 -4.727 5.377 1.00 93.25 128 HIS A CA 1
ATOM 1054 C C . HIS A 1 128 ? 7.659 -3.550 5.299 1.00 93.25 128 HIS A C 1
ATOM 1056 O O . HIS A 1 128 ? 8.521 -3.539 4.427 1.00 93.25 128 HIS A O 1
ATOM 1062 N N . LEU A 1 129 ? 7.587 -2.601 6.236 1.00 94.44 129 LEU A N 1
ATOM 1063 C CA . LEU A 1 129 ? 8.483 -1.439 6.252 1.00 94.44 129 LEU A CA 1
ATOM 1064 C C . LEU A 1 129 ? 9.956 -1.822 6.425 1.00 94.44 129 LEU A C 1
ATOM 1066 O O . LEU A 1 129 ? 10.803 -1.288 5.714 1.00 94.44 129 LEU A O 1
ATOM 1070 N N . ASP A 1 130 ? 10.266 -2.765 7.315 1.00 91.81 130 ASP A N 1
ATOM 1071 C CA . ASP A 1 130 ? 11.634 -3.259 7.513 1.00 91.81 130 ASP A CA 1
ATOM 1072 C C . ASP A 1 130 ? 12.196 -3.892 6.234 1.00 91.81 130 ASP A C 1
ATOM 1074 O O . ASP A 1 130 ? 13.319 -3.620 5.813 1.00 91.81 130 ASP A O 1
ATOM 1078 N N . SER A 1 131 ? 11.376 -4.676 5.543 1.00 90.19 131 SER A N 1
ATOM 1079 C CA . SER A 1 131 ? 11.798 -5.310 4.295 1.00 90.19 131 SER A CA 1
ATOM 1080 C C . SER A 1 131 ? 11.929 -4.303 3.152 1.00 90.19 131 SER A C 1
ATOM 1082 O O . SER A 1 131 ? 12.851 -4.412 2.345 1.00 90.19 131 SER A O 1
ATOM 1084 N N . ILE A 1 132 ? 11.075 -3.272 3.125 1.00 93.62 132 ILE A N 1
ATOM 1085 C CA . ILE A 1 132 ? 11.192 -2.143 2.195 1.00 93.62 132 ILE A CA 1
ATOM 1086 C C . ILE A 1 132 ? 12.528 -1.425 2.390 1.00 93.62 132 ILE A C 1
ATOM 1088 O O . ILE A 1 132 ? 13.202 -1.156 1.397 1.00 93.62 132 ILE A O 1
ATOM 1092 N N . LYS A 1 133 ? 12.964 -1.186 3.636 1.00 92.88 133 LYS A N 1
ATOM 1093 C CA . LYS A 1 133 ? 14.301 -0.629 3.924 1.00 92.88 133 LYS A CA 1
ATOM 1094 C C . LYS A 1 133 ? 15.416 -1.496 3.338 1.00 92.88 133 LYS A C 1
ATOM 1096 O O . LYS A 1 133 ? 16.396 -0.967 2.821 1.00 92.88 133 LYS A O 1
ATOM 1101 N N . GLY A 1 134 ? 15.234 -2.818 3.346 1.00 90.75 134 GLY A N 1
ATOM 1102 C CA . GLY A 1 134 ? 16.135 -3.773 2.701 1.00 90.75 134 GLY A CA 1
ATOM 1103 C C . GLY A 1 134 ? 16.312 -3.558 1.192 1.00 90.75 134 GLY A C 1
ATOM 1104 O O . GLY A 1 134 ? 17.398 -3.806 0.673 1.00 90.75 134 GLY A O 1
ATOM 1105 N N . PHE A 1 135 ? 15.298 -3.050 0.484 1.00 89.12 135 PHE A N 1
ATOM 1106 C CA . PHE A 1 135 ? 15.398 -2.756 -0.952 1.00 89.12 135 PHE A CA 1
ATOM 1107 C C . PHE A 1 135 ? 16.156 -1.460 -1.265 1.00 89.12 135 PHE A C 1
ATOM 1109 O O . PHE A 1 135 ? 16.691 -1.329 -2.364 1.00 89.12 135 PHE A O 1
ATOM 1116 N N . ILE A 1 136 ? 16.217 -0.523 -0.315 1.00 90.75 136 ILE A N 1
ATOM 1117 C CA . ILE A 1 136 ? 16.662 0.863 -0.538 1.00 90.75 136 ILE A CA 1
ATOM 1118 C C . ILE A 1 136 ? 17.890 1.253 0.295 1.00 90.75 136 ILE A C 1
ATOM 1120 O O . ILE A 1 136 ? 18.122 2.437 0.528 1.00 90.75 136 ILE A O 1
ATOM 1124 N N . GLN A 1 137 ? 18.687 0.276 0.739 1.00 85.62 137 GLN A N 1
ATOM 1125 C CA . GLN A 1 137 ? 19.864 0.500 1.599 1.00 85.62 137 GLN A CA 1
ATOM 1126 C C . GLN A 1 137 ? 20.837 1.553 1.036 1.00 85.62 137 GLN A C 1
ATOM 1128 O O . GLN A 1 137 ? 21.451 2.302 1.790 1.00 85.62 137 GLN A O 1
ATOM 1133 N N . ASP A 1 138 ? 20.913 1.659 -0.292 1.00 87.06 138 ASP A N 1
ATOM 1134 C CA . ASP A 1 138 ? 21.810 2.573 -1.004 1.00 87.06 138 ASP A CA 1
ATOM 1135 C C . ASP A 1 138 ? 21.233 4.000 -1.173 1.00 87.06 138 ASP A C 1
ATOM 1137 O O . ASP A 1 138 ? 21.855 4.856 -1.800 1.00 87.06 138 ASP A O 1
ATOM 1141 N N . SER A 1 139 ? 20.018 4.275 -0.681 1.00 91.44 139 SER A N 1
ATOM 1142 C CA . SER A 1 139 ? 19.286 5.533 -0.905 1.00 91.44 139 SER A CA 1
ATOM 1143 C C . SER A 1 139 ? 18.875 6.200 0.418 1.00 91.44 139 SER A C 1
ATOM 1145 O O . SER A 1 139 ? 17.723 6.069 0.846 1.00 91.44 139 SER A O 1
ATOM 1147 N N . PRO A 1 140 ? 19.773 6.980 1.059 1.00 91.81 140 PRO A N 1
ATOM 1148 C CA . PRO A 1 140 ? 19.552 7.532 2.401 1.00 91.81 140 PRO A CA 1
ATOM 1149 C C . PRO A 1 140 ? 18.338 8.466 2.486 1.00 91.81 140 PRO A C 1
ATOM 1151 O O . PRO A 1 140 ? 17.634 8.487 3.493 1.00 91.81 140 PRO A O 1
ATOM 1154 N N . THR A 1 141 ? 18.040 9.209 1.418 1.00 92.12 141 THR A N 1
ATOM 1155 C CA . THR A 1 141 ? 16.874 10.102 1.373 1.00 92.12 141 THR A CA 1
ATOM 1156 C C . THR A 1 141 ? 15.552 9.336 1.445 1.00 92.12 141 THR A C 1
ATOM 1158 O O . THR A 1 141 ? 14.639 9.766 2.144 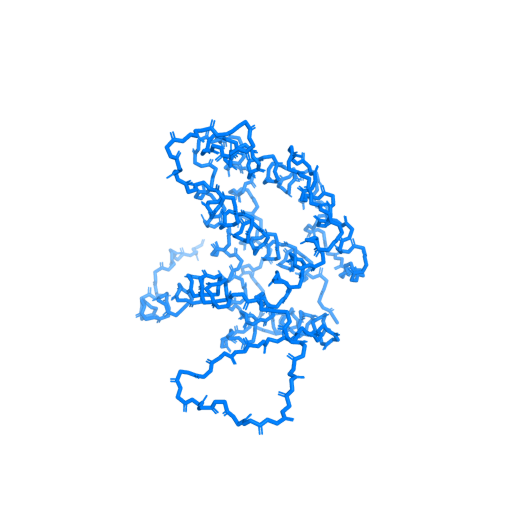1.00 92.12 141 THR A O 1
ATOM 1161 N N . ILE A 1 142 ? 15.444 8.202 0.742 1.00 92.75 142 ILE A N 1
ATOM 1162 C CA . ILE A 1 142 ? 14.229 7.373 0.738 1.00 92.75 142 ILE A CA 1
ATOM 1163 C C . ILE A 1 142 ? 14.127 6.613 2.064 1.00 92.75 142 ILE A C 1
ATOM 1165 O O . ILE A 1 142 ? 13.047 6.546 2.646 1.00 92.75 142 ILE A O 1
ATOM 1169 N N . LEU A 1 143 ? 15.253 6.114 2.590 1.00 95.00 143 LEU A N 1
ATOM 1170 C CA . LEU A 1 143 ? 15.309 5.473 3.909 1.00 95.00 143 LEU A CA 1
ATOM 1171 C C . LEU A 1 143 ? 14.727 6.378 4.996 1.00 95.00 143 LEU A C 1
ATOM 1173 O O . LEU A 1 143 ? 13.823 5.957 5.715 1.00 95.00 143 LEU A O 1
ATOM 1177 N N . HIS A 1 144 ? 15.145 7.646 5.030 1.00 94.75 144 HIS A N 1
ATOM 1178 C CA . HIS A 1 144 ? 14.614 8.625 5.977 1.00 94.75 144 HIS A CA 1
ATOM 1179 C C . HIS A 1 144 ? 13.088 8.811 5.850 1.00 94.75 144 HIS A C 1
ATOM 1181 O O . HIS A 1 144 ? 12.400 9.003 6.850 1.00 94.75 144 HIS A O 1
ATOM 1187 N N . GLN A 1 145 ? 12.518 8.742 4.640 1.00 94.69 145 GLN A N 1
ATOM 1188 C CA . GLN A 1 145 ? 11.061 8.831 4.446 1.00 94.69 145 GLN A CA 1
ATOM 1189 C C . GLN A 1 145 ? 10.322 7.603 5.002 1.00 94.69 145 GLN A C 1
ATOM 1191 O O . GLN A 1 145 ? 9.248 7.735 5.598 1.00 94.69 145 GLN A O 1
ATOM 1196 N N . VAL A 1 146 ? 10.901 6.411 4.836 1.00 96.25 146 VAL A N 1
ATOM 1197 C CA . VAL A 1 146 ? 10.355 5.160 5.383 1.00 96.25 146 VAL A CA 1
ATOM 1198 C C . VAL A 1 146 ? 10.475 5.134 6.913 1.00 96.25 146 VAL A C 1
ATOM 1200 O O . VAL A 1 146 ? 9.539 4.708 7.598 1.00 96.25 146 VAL A O 1
ATOM 1203 N N . ASP A 1 147 ? 11.583 5.630 7.468 1.00 95.50 147 ASP A N 1
ATOM 1204 C CA . ASP A 1 147 ? 11.781 5.778 8.917 1.00 95.50 147 ASP A CA 1
ATOM 1205 C C . ASP A 1 147 ? 10.769 6.740 9.535 1.00 95.50 147 ASP A C 1
ATOM 1207 O O . ASP A 1 147 ? 10.114 6.403 10.52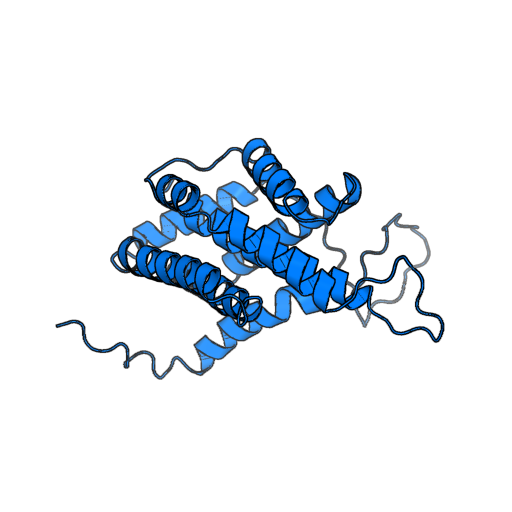2 1.00 95.50 147 ASP A O 1
ATOM 1211 N N . GLU A 1 148 ? 10.566 7.895 8.907 1.00 95.62 148 GLU A N 1
ATOM 1212 C CA . GLU A 1 148 ? 9.577 8.874 9.348 1.00 95.62 148 GLU A CA 1
ATOM 1213 C C . GLU A 1 148 ? 8.154 8.290 9.316 1.00 95.62 148 GLU A C 1
ATOM 1215 O O . GLU A 1 148 ? 7.388 8.442 10.267 1.00 95.62 148 GLU A O 1
ATOM 1220 N N . THR A 1 149 ? 7.823 7.516 8.278 1.00 96.50 149 THR A N 1
ATOM 1221 C CA . THR A 1 149 ? 6.546 6.784 8.203 1.00 96.50 149 THR A CA 1
ATOM 1222 C C . THR A 1 149 ? 6.407 5.746 9.328 1.00 96.50 149 THR A C 1
ATOM 1224 O O . THR A 1 149 ? 5.332 5.590 9.909 1.00 96.50 149 THR A O 1
ATOM 1227 N N . SER A 1 150 ? 7.497 5.057 9.683 1.00 96.06 150 SER A N 1
ATOM 1228 C CA . SER A 1 150 ? 7.527 4.090 10.795 1.00 96.06 150 SER A CA 1
ATOM 1229 C C . SER A 1 150 ? 7.309 4.772 12.154 1.00 96.06 150 SER A C 1
ATOM 1231 O O . SER A 1 150 ? 6.593 4.245 13.014 1.00 96.06 150 SER A O 1
ATOM 1233 N N . ARG A 1 151 ? 7.883 5.967 12.339 1.00 95.88 151 ARG A N 1
ATOM 1234 C CA . ARG A 1 151 ? 7.676 6.800 13.530 1.00 95.88 151 ARG A CA 1
ATOM 1235 C C . ARG A 1 151 ? 6.215 7.237 13.648 1.00 95.88 151 ARG A C 1
ATOM 1237 O O . ARG A 1 151 ? 5.602 7.005 14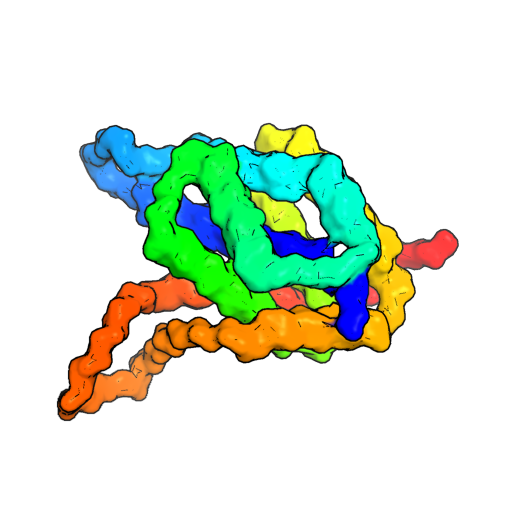.686 1.00 95.88 151 ARG A O 1
ATOM 1244 N N . GLN A 1 152 ? 5.626 7.749 12.566 1.00 95.31 152 GLN A N 1
ATOM 1245 C CA . GLN A 1 152 ? 4.215 8.158 12.534 1.00 95.31 152 GLN A CA 1
ATOM 1246 C C . GLN A 1 152 ? 3.255 6.996 12.830 1.00 95.31 152 GLN A C 1
ATOM 1248 O O . GLN A 1 152 ? 2.275 7.172 13.555 1.00 95.31 152 GLN A O 1
ATOM 1253 N N . LEU A 1 153 ? 3.541 5.785 12.334 1.00 95.69 153 LEU A N 1
ATOM 1254 C CA . LEU A 1 153 ? 2.773 4.591 12.708 1.00 95.69 153 LEU A CA 1
ATOM 1255 C C . LEU A 1 153 ? 2.849 4.304 14.208 1.00 95.69 153 LEU A C 1
ATOM 1257 O O . LEU A 1 153 ? 1.829 4.012 14.828 1.00 95.69 153 LEU A O 1
ATOM 1261 N N . THR A 1 154 ? 4.039 4.389 14.797 1.00 94.81 154 THR A N 1
ATOM 1262 C CA . THR A 1 154 ? 4.207 4.178 16.241 1.00 94.81 154 THR A CA 1
ATOM 1263 C C . THR A 1 154 ? 3.406 5.208 17.040 1.00 94.81 154 THR A C 1
ATOM 1265 O O . THR A 1 154 ? 2.691 4.836 17.966 1.00 94.81 154 THR A O 1
ATOM 1268 N N . GLU A 1 155 ? 3.443 6.480 16.644 1.00 94.31 155 GLU A N 1
ATOM 1269 C CA . GLU A 1 155 ? 2.726 7.564 17.329 1.00 94.31 155 GLU A CA 1
ATOM 1270 C C . GLU A 1 155 ? 1.201 7.429 17.225 1.00 94.31 155 GLU A C 1
ATOM 1272 O O . GLU A 1 155 ? 0.490 7.592 18.217 1.00 94.31 155 GLU A O 1
ATOM 1277 N N . ILE A 1 156 ? 0.684 7.093 16.039 1.00 93.31 156 ILE A N 1
ATOM 1278 C CA . ILE A 1 156 ? -0.764 7.017 15.793 1.00 93.31 156 ILE A CA 1
ATOM 1279 C C . ILE A 1 156 ? -1.365 5.721 16.345 1.00 93.31 156 ILE A C 1
ATOM 1281 O O . ILE A 1 156 ? -2.478 5.736 16.875 1.00 93.31 156 ILE A O 1
ATOM 1285 N N . TYR A 1 157 ? -0.662 4.593 16.199 1.00 95.06 157 TYR A N 1
ATOM 1286 C CA . TYR A 1 157 ? -1.206 3.269 16.513 1.00 95.06 157 TYR A CA 1
ATOM 1287 C C . TYR A 1 157 ? -0.729 2.716 17.861 1.00 95.06 157 TYR A C 1
ATOM 1289 O O . TYR A 1 157 ? -1.360 1.797 18.381 1.00 95.06 157 TYR A O 1
ATOM 1297 N N . GLY A 1 158 ? 0.341 3.265 18.448 1.00 90.38 158 GLY A N 1
ATOM 1298 C CA . GLY A 1 158 ? 0.931 2.770 19.698 1.00 90.38 158 GLY A CA 1
ATOM 1299 C C . GLY A 1 158 ? -0.000 2.861 20.908 1.00 90.38 158 GLY A C 1
ATOM 1300 O O . GLY A 1 158 ? 0.033 1.988 21.769 1.00 90.38 158 GLY A O 1
ATOM 1301 N N . ASN A 1 159 ? -0.887 3.859 20.927 1.00 88.81 159 ASN A N 1
ATOM 1302 C CA . ASN A 1 159 ? -1.828 4.096 22.028 1.00 88.81 159 ASN A CA 1
ATOM 1303 C C . ASN A 1 159 ? -3.246 3.567 21.757 1.00 88.81 159 ASN A C 1
ATOM 1305 O O . ASN A 1 159 ? -4.160 3.835 22.538 1.00 88.81 159 ASN A O 1
ATOM 1309 N N . LEU A 1 160 ? -3.463 2.842 20.653 1.00 92.69 160 LEU A N 1
ATOM 1310 C CA . LEU A 1 160 ? -4.787 2.308 20.332 1.00 92.69 160 LEU A CA 1
ATOM 1311 C C . LEU A 1 160 ? -5.164 1.159 21.263 1.00 92.69 160 LEU A C 1
ATOM 1313 O O . LEU A 1 160 ? -4.387 0.237 21.525 1.00 92.69 160 LEU A O 1
ATOM 1317 N N . SER A 1 161 ? -6.420 1.169 21.689 1.00 93.62 161 SER A N 1
ATOM 1318 C CA . SER A 1 161 ? -7.006 0.073 22.450 1.00 93.62 161 SER A CA 1
ATOM 1319 C C . SER A 1 161 ? -7.171 -1.194 21.598 1.00 93.62 161 SER A C 1
ATOM 1321 O O . SER A 1 161 ? -7.263 -1.162 20.367 1.00 93.62 161 SER A O 1
ATOM 1323 N N . ALA A 1 162 ? -7.301 -2.347 22.261 1.00 91.62 162 ALA A N 1
ATOM 1324 C CA . ALA A 1 162 ? -7.606 -3.608 21.581 1.00 91.62 162 ALA A CA 1
ATOM 1325 C C . ALA A 1 162 ? -8.922 -3.543 20.777 1.00 91.62 162 ALA A C 1
ATOM 1327 O O . ALA A 1 162 ? -9.025 -4.167 19.719 1.00 91.62 162 ALA A O 1
ATOM 1328 N N . GLY A 1 163 ? -9.904 -2.765 21.252 1.00 93.38 163 GLY A N 1
ATOM 1329 C CA . GLY A 1 163 ? -11.171 -2.535 20.555 1.00 93.38 163 GLY A CA 1
ATOM 1330 C C . GLY A 1 163 ? -10.990 -1.763 19.248 1.00 93.38 163 GLY A C 1
ATOM 1331 O O . GLY A 1 163 ? -11.528 -2.163 18.217 1.00 93.38 163 GLY A O 1
ATOM 1332 N N . GLU A 1 164 ? -10.168 -0.712 19.247 1.00 95.06 164 GLU A N 1
ATOM 1333 C CA . GLU A 1 164 ? -9.847 0.038 18.026 1.00 95.06 164 GLU A CA 1
ATOM 1334 C C . GLU A 1 164 ? -9.096 -0.827 17.008 1.00 95.06 164 GLU A C 1
ATOM 1336 O O . GLU A 1 164 ? -9.435 -0.817 15.821 1.00 95.06 164 GLU A O 1
ATOM 1341 N N . PHE A 1 165 ? -8.144 -1.651 17.456 1.00 95.00 165 PHE A N 1
ATOM 1342 C CA . PHE A 1 165 ? -7.490 -2.623 16.575 1.00 95.00 165 PHE A CA 1
ATOM 1343 C C . PHE A 1 165 ? -8.464 -3.669 16.028 1.00 95.00 165 PHE A C 1
ATOM 1345 O O . PHE A 1 165 ? -8.357 -4.057 14.862 1.00 95.00 165 PHE A O 1
ATOM 1352 N N . GLN A 1 166 ? -9.436 -4.114 16.826 1.00 94.88 166 GLN A N 1
ATOM 1353 C CA . GLN A 1 166 ? -10.476 -5.022 16.345 1.00 94.88 166 GLN A CA 1
ATOM 1354 C C . GLN A 1 166 ? -11.346 -4.356 15.272 1.00 94.88 166 GLN A C 1
ATOM 1356 O O . GLN A 1 166 ? -11.650 -4.988 14.259 1.00 94.88 166 GLN A O 1
ATOM 1361 N N . MET A 1 167 ? -11.683 -3.074 15.437 1.00 95.56 167 MET A N 1
ATOM 1362 C CA . MET A 1 167 ? -12.407 -2.299 14.423 1.00 95.56 167 MET A CA 1
ATOM 1363 C C . MET A 1 167 ? -11.601 -2.146 13.131 1.00 95.56 167 MET A C 1
ATOM 1365 O O . MET A 1 167 ? -12.160 -2.289 12.043 1.00 95.56 167 MET A O 1
ATOM 1369 N N . ILE A 1 168 ? -10.290 -1.905 13.225 1.00 96.12 168 ILE A N 1
ATOM 1370 C CA . ILE A 1 168 ? -9.379 -1.886 12.069 1.00 96.12 168 ILE A CA 1
ATOM 1371 C C . ILE A 1 168 ? -9.394 -3.244 11.362 1.00 96.12 168 ILE A C 1
ATOM 1373 O O . ILE A 1 168 ? -9.638 -3.309 10.157 1.00 96.12 168 ILE A O 1
ATOM 1377 N N . ARG A 1 169 ? -9.200 -4.342 12.104 1.00 94.44 169 ARG A N 1
ATOM 1378 C CA . ARG A 1 169 ? -9.204 -5.700 11.542 1.00 94.44 169 ARG A CA 1
ATOM 1379 C C . ARG A 1 169 ? -10.526 -6.015 10.844 1.00 94.44 169 ARG A C 1
ATOM 1381 O O . ARG A 1 169 ? -10.516 -6.519 9.725 1.00 94.44 169 ARG A O 1
ATOM 1388 N N . GLN A 1 170 ? -11.657 -5.694 11.468 1.00 94.50 170 GLN A N 1
ATOM 1389 C CA . GLN A 1 170 ? -12.983 -5.899 10.880 1.00 94.50 170 GLN A CA 1
ATOM 1390 C C . GLN A 1 170 ? -13.183 -5.049 9.618 1.00 94.50 170 GLN A C 1
ATOM 1392 O O . GLN A 1 170 ? -13.716 -5.548 8.626 1.00 94.50 170 GLN A O 1
ATOM 1397 N N . THR A 1 171 ? -12.698 -3.805 9.618 1.00 95.25 171 THR A N 1
ATOM 1398 C CA . THR A 1 171 ? -12.742 -2.916 8.446 1.00 95.25 171 THR A CA 1
ATOM 1399 C C . THR A 1 171 ? -11.917 -3.501 7.288 1.00 95.25 171 THR A C 1
ATOM 1401 O O . THR A 1 171 ? -12.405 -3.546 6.158 1.00 95.25 171 THR A O 1
ATOM 1404 N N . LEU A 1 172 ? -10.717 -4.035 7.561 1.00 94.62 172 LEU A N 1
ATOM 1405 C CA . LEU A 1 172 ? -9.887 -4.736 6.569 1.00 94.62 172 LEU A CA 1
ATOM 1406 C C . LEU A 1 172 ? -10.581 -5.989 6.022 1.00 94.62 172 LEU A C 1
ATOM 1408 O O . LEU A 1 172 ? -10.677 -6.165 4.811 1.00 94.62 172 LEU A O 1
ATOM 1412 N N . LEU A 1 173 ? -11.102 -6.853 6.894 1.00 92.25 173 LEU A N 1
ATOM 1413 C CA . LEU A 1 173 ? -11.781 -8.082 6.472 1.00 92.25 173 LEU A CA 1
ATOM 1414 C C . LEU A 1 173 ? -13.020 -7.787 5.616 1.00 92.25 173 LEU A C 1
ATOM 1416 O O . LEU A 1 173 ? -13.231 -8.454 4.605 1.00 92.25 173 LEU A O 1
ATOM 1420 N N . THR A 1 174 ? -13.778 -6.746 5.968 1.00 92.88 174 THR A N 1
ATOM 1421 C CA . THR A 1 174 ? -14.929 -6.272 5.182 1.00 92.88 174 THR A CA 1
ATOM 1422 C C . THR A 1 174 ? -14.484 -5.774 3.808 1.00 92.88 174 THR A C 1
ATOM 1424 O O . THR A 1 174 ? -15.090 -6.120 2.796 1.00 92.88 174 THR A O 1
ATOM 1427 N N . PHE A 1 175 ? -13.379 -5.024 3.737 1.00 92.31 175 PHE A N 1
ATOM 1428 C CA . PHE A 1 175 ? -12.805 -4.591 2.462 1.00 92.31 175 PHE A CA 1
ATOM 1429 C C . PHE A 1 175 ? -12.466 -5.787 1.548 1.00 92.31 175 PHE A C 1
ATOM 1431 O O . PHE A 1 175 ? -12.746 -5.750 0.347 1.00 92.31 175 PHE A O 1
ATOM 1438 N N . PHE A 1 176 ? -11.938 -6.877 2.115 1.00 89.00 176 PHE A N 1
ATOM 1439 C CA . PHE A 1 176 ? -11.554 -8.091 1.383 1.00 89.00 176 PHE A CA 1
ATOM 1440 C C . PHE A 1 176 ? -12.683 -9.103 1.133 1.00 89.00 176 PHE A C 1
ATOM 1442 O O . PHE A 1 176 ? -12.440 -10.108 0.455 1.00 89.00 176 PHE A O 1
ATOM 1449 N N . GLN A 1 177 ? -13.889 -8.888 1.664 1.00 81.50 177 GLN A N 1
ATOM 1450 C CA . GLN A 1 177 ? -14.961 -9.890 1.663 1.00 81.50 177 GLN A CA 1
ATOM 1451 C C . GLN A 1 177 ? -15.366 -10.322 0.244 1.00 81.50 177 GLN A C 1
ATOM 1453 O O . GLN A 1 177 ? -15.398 -11.517 -0.032 1.00 81.50 177 GLN A O 1
ATOM 1458 N N . ASP A 1 178 ? -15.550 -9.379 -0.686 1.00 75.38 178 ASP A N 1
ATOM 1459 C CA . ASP A 1 178 ? -15.976 -9.707 -2.063 1.00 75.38 178 ASP A CA 1
ATOM 1460 C C . ASP A 1 178 ? -14.818 -9.992 -3.030 1.00 75.38 178 ASP A C 1
ATOM 1462 O O . ASP A 1 178 ? -15.039 -10.211 -4.222 1.00 75.38 178 ASP A O 1
ATOM 1466 N N . LEU A 1 179 ? -13.574 -9.968 -2.543 1.00 73.75 179 LEU A N 1
ATOM 1467 C CA . LEU A 1 179 ? -12.401 -10.315 -3.343 1.00 73.75 179 LEU A CA 1
ATOM 1468 C C . LEU A 1 179 ? -12.220 -11.840 -3.306 1.00 73.75 179 LEU A C 1
ATOM 1470 O O . LEU A 1 179 ? -11.592 -12.399 -2.399 1.00 73.75 179 LEU A O 1
ATOM 1474 N N . HIS A 1 180 ? -12.840 -12.505 -4.284 1.00 59.97 180 HIS A N 1
ATOM 1475 C CA . HIS A 1 180 ? -12.769 -13.950 -4.499 1.00 59.97 180 HIS A CA 1
ATOM 1476 C C . HIS A 1 180 ? -11.680 -14.268 -5.521 1.00 59.97 180 HIS A C 1
ATOM 1478 O O . HIS A 1 180 ? -11.918 -14.267 -6.728 1.00 59.97 180 HIS A O 1
ATOM 1484 N N . ILE A 1 181 ? -10.480 -14.555 -5.030 1.00 59.28 181 ILE A N 1
ATOM 1485 C CA . ILE A 1 181 ? -9.350 -14.943 -5.872 1.00 59.28 181 ILE A CA 1
ATOM 1486 C C . ILE A 1 181 ? -9.224 -16.459 -5.783 1.00 59.28 181 ILE A C 1
ATOM 1488 O O . ILE A 1 181 ? -9.103 -17.019 -4.693 1.00 59.28 181 ILE A O 1
ATOM 1492 N N . ARG A 1 182 ? -9.326 -17.143 -6.927 1.00 44.75 182 ARG A N 1
ATOM 1493 C CA . ARG A 1 182 ? -9.200 -18.603 -6.978 1.00 44.75 182 ARG A CA 1
ATOM 1494 C C . ARG A 1 182 ? -7.732 -18.971 -6.790 1.00 44.75 182 ARG A C 1
ATOM 1496 O O . ARG A 1 182 ? -6.913 -18.661 -7.649 1.00 44.75 182 ARG A O 1
ATOM 1503 N N . VAL A 1 183 ? -7.421 -19.664 -5.699 1.00 38.34 183 VAL A N 1
ATOM 1504 C CA . VAL A 1 183 ? -6.096 -20.245 -5.459 1.00 38.34 183 VAL A CA 1
ATOM 1505 C C . VAL A 1 183 ? -6.147 -21.704 -5.883 1.00 38.34 183 VAL A C 1
ATOM 1507 O O . VAL A 1 183 ? -6.865 -22.500 -5.282 1.00 38.34 183 VAL A O 1
ATOM 1510 N N . SER A 1 184 ? -5.418 -22.073 -6.931 1.00 38.84 184 SER A N 1
ATOM 1511 C CA . SER A 1 184 ? -5.133 -23.482 -7.199 1.00 38.84 184 SER A CA 1
ATOM 1512 C C . SER A 1 184 ? -3.971 -23.902 -6.300 1.00 38.84 184 SER A C 1
ATOM 1514 O O . SER A 1 184 ? -2.821 -23.631 -6.627 1.00 38.84 184 SER A O 1
ATOM 1516 N N . ALA A 1 185 ? -4.278 -24.509 -5.154 1.00 35.09 185 ALA A N 1
ATOM 1517 C CA . ALA A 1 185 ? -3.297 -25.221 -4.339 1.00 35.09 185 ALA A CA 1
ATOM 1518 C C . ALA A 1 185 ? -3.135 -26.632 -4.911 1.00 35.09 185 ALA A C 1
ATOM 1520 O O . ALA A 1 185 ? -4.147 -27.298 -5.158 1.00 35.09 185 ALA A O 1
ATOM 1521 N N . TRP A 1 186 ? -1.909 -27.098 -5.137 1.00 33.94 186 TRP A N 1
ATOM 1522 C CA . TRP A 1 186 ? -1.686 -28.464 -5.578 1.00 33.94 186 TRP A CA 1
ATOM 1523 C C . TRP A 1 186 ? -1.324 -29.393 -4.428 1.00 33.94 186 TRP A C 1
ATOM 1525 O O . TRP A 1 186 ? -0.674 -29.049 -3.441 1.00 33.94 186 TRP A O 1
ATOM 1535 N N . ASN A 1 187 ? -1.870 -30.600 -4.539 1.00 28.36 187 ASN A N 1
ATOM 1536 C CA . ASN A 1 187 ? -1.726 -31.668 -3.573 1.00 28.36 187 ASN A CA 1
ATOM 1537 C C . ASN A 1 187 ? -0.602 -32.600 -4.057 1.00 28.36 187 ASN A C 1
ATOM 1539 O O . ASN A 1 187 ? -0.801 -33.294 -5.055 1.00 28.36 187 ASN A O 1
ATOM 1543 N N . PRO A 1 188 ? 0.533 -32.710 -3.341 1.00 31.97 188 PRO A N 1
ATOM 1544 C CA . PRO A 1 188 ? 1.622 -33.620 -3.705 1.00 31.97 188 PRO A CA 1
ATOM 1545 C C . PRO A 1 188 ? 1.233 -35.110 -3.676 1.00 31.97 188 PRO A C 1
ATOM 1547 O O . PRO A 1 188 ? 2.032 -35.956 -4.071 1.00 31.97 188 PRO A O 1
ATOM 1550 N N . ARG A 1 189 ? 0.035 -35.455 -3.173 1.00 32.62 189 ARG A N 1
ATOM 1551 C CA . ARG A 1 189 ? -0.457 -36.831 -2.993 1.00 32.62 189 ARG A CA 1
ATOM 1552 C C . ARG A 1 189 ? -1.843 -37.093 -3.604 1.00 32.62 189 ARG A C 1
ATOM 1554 O O . ARG A 1 189 ? -2.615 -37.867 -3.047 1.00 32.62 189 ARG A O 1
ATOM 1561 N N . GLY A 1 190 ? -2.190 -36.472 -4.732 1.00 36.62 190 GLY A N 1
ATOM 1562 C CA . GLY A 1 190 ? -3.480 -36.704 -5.400 1.00 36.62 190 GLY A CA 1
ATOM 1563 C C . GLY A 1 190 ? -3.326 -36.943 -6.895 1.00 36.62 190 GLY A C 1
ATOM 1564 O O . GLY A 1 190 ? -3.147 -35.992 -7.647 1.00 36.62 190 GLY A O 1
ATOM 1565 N N . GLY A 1 191 ? -3.395 -38.205 -7.322 1.00 37.84 191 GLY A N 1
ATOM 1566 C CA . GLY A 1 191 ? -3.382 -38.583 -8.733 1.00 37.84 191 GLY A CA 1
ATOM 1567 C C . GLY A 1 191 ? -4.500 -37.902 -9.527 1.00 37.84 191 GLY A C 1
ATOM 1568 O O . GLY A 1 191 ? -5.623 -37.753 -9.049 1.00 37.84 191 GLY A O 1
ATOM 1569 N N . CYS A 1 192 ? -4.182 -37.493 -10.755 1.00 38.31 192 CYS A N 1
ATOM 1570 C CA . CYS A 1 192 ? -5.158 -36.996 -11.715 1.00 38.31 192 CYS A CA 1
ATOM 1571 C C . CYS A 1 192 ? -6.239 -38.057 -11.966 1.00 38.31 192 CYS A C 1
ATOM 1573 O O . CYS A 1 192 ? -5.967 -39.076 -12.599 1.00 38.31 192 CYS A O 1
ATOM 1575 N N . CYS A 1 193 ? -7.476 -37.801 -11.539 1.00 33.41 193 CYS A N 1
ATOM 1576 C CA . CYS A 1 193 ? -8.632 -38.521 -12.064 1.00 33.41 193 CYS A CA 1
ATOM 1577 C C . CYS A 1 193 ? -8.803 -38.156 -13.554 1.00 33.41 193 CYS A C 1
ATOM 1579 O O . CYS A 1 193 ? -8.914 -36.967 -13.877 1.00 33.41 193 CYS A O 1
ATOM 1581 N N . PRO A 1 194 ? -8.827 -39.128 -14.482 1.00 35.38 194 PRO A N 1
ATOM 1582 C CA . PRO A 1 194 ? -9.006 -38.848 -15.899 1.00 35.38 194 PRO A CA 1
ATOM 1583 C C . PRO A 1 194 ? -10.485 -38.550 -16.168 1.00 35.38 194 PRO A C 1
ATOM 1585 O O . PRO A 1 194 ? -11.337 -39.411 -15.979 1.00 35.38 194 PRO A O 1
ATOM 1588 N N . GLY A 1 195 ? -10.813 -37.333 -16.612 1.00 34.59 195 GLY A N 1
ATOM 1589 C CA . GLY A 1 195 ? -12.156 -37.074 -17.147 1.00 34.59 195 GLY A CA 1
ATOM 1590 C C . GLY A 1 195 ? -12.639 -35.631 -17.175 1.00 34.59 195 GLY A C 1
ATOM 1591 O O . GLY A 1 195 ? -13.606 -35.347 -17.868 1.00 34.59 195 GLY A O 1
ATOM 1592 N N . HIS A 1 196 ? -11.995 -34.697 -16.481 1.00 30.27 196 HIS A N 1
ATOM 1593 C CA . HIS A 1 196 ? -12.322 -33.276 -16.606 1.00 30.27 196 HIS A CA 1
ATOM 1594 C C . HIS A 1 196 ? -11.048 -32.535 -16.980 1.00 30.27 196 HIS A C 1
ATOM 1596 O O . HIS A 1 196 ? -10.073 -32.596 -16.244 1.00 30.27 196 HIS A O 1
ATOM 1602 N N . LYS A 1 197 ? -11.029 -31.869 -18.139 1.00 29.11 197 LYS A N 1
ATOM 1603 C CA . LYS A 1 197 ? -10.009 -30.860 -18.443 1.00 29.11 197 LYS A CA 1
ATOM 1604 C C . LYS A 1 197 ? -10.391 -29.606 -17.663 1.00 29.11 197 LYS A C 1
ATOM 1606 O O . LYS A 1 197 ? -11.353 -28.951 -18.068 1.00 29.11 197 LYS A O 1
ATOM 1611 N N . PRO A 1 198 ? -9.689 -29.217 -16.589 1.00 31.80 198 PRO A N 1
ATOM 1612 C CA . PRO A 1 198 ? -9.871 -27.883 -16.084 1.00 31.80 198 PRO A CA 1
ATOM 1613 C C . PRO A 1 198 ? -8.986 -26.972 -16.944 1.00 31.80 198 PRO A C 1
ATOM 1615 O O . PRO A 1 198 ? -7.779 -27.184 -17.082 1.00 31.80 198 PRO A O 1
ATOM 1618 N N . VAL A 1 199 ? -9.588 -25.957 -17.561 1.00 30.69 199 VAL A N 1
ATOM 1619 C CA . VAL A 1 199 ? -8.846 -24.806 -18.090 1.00 30.69 199 VAL A CA 1
ATOM 1620 C C . VAL A 1 199 ? -8.335 -24.032 -16.872 1.00 30.69 199 VAL A C 1
ATOM 1622 O O . VAL A 1 199 ? -8.908 -23.032 -16.455 1.00 30.69 199 VAL A O 1
ATOM 1625 N N . ILE A 1 200 ? -7.301 -24.566 -16.224 1.00 34.88 200 ILE A N 1
ATOM 1626 C CA . ILE A 1 200 ? -6.531 -23.880 -15.192 1.00 34.88 200 ILE A CA 1
ATOM 1627 C C . ILE A 1 200 ? -5.286 -23.392 -15.905 1.00 34.88 200 ILE A C 1
ATOM 1629 O O . ILE A 1 200 ? -4.381 -24.159 -16.239 1.00 34.88 200 ILE A O 1
ATOM 1633 N N . GLN A 1 201 ? -5.277 -22.095 -16.189 1.00 30.14 201 GLN A N 1
ATOM 1634 C CA . GLN A 1 201 ? -4.062 -21.391 -16.547 1.00 30.14 201 GLN A CA 1
ATOM 1635 C C . GLN A 1 201 ? -3.098 -21.598 -15.376 1.00 30.14 201 GLN A C 1
ATOM 1637 O O . GLN A 1 201 ? -3.359 -21.115 -14.278 1.00 30.14 201 GLN A O 1
ATOM 1642 N N . LYS A 1 202 ? -2.064 -22.419 -15.594 1.00 27.50 202 LYS A N 1
ATOM 1643 C CA . LYS A 1 202 ? -1.033 -22.763 -14.612 1.00 27.50 202 LYS A CA 1
ATOM 1644 C C . LYS A 1 202 ? -0.463 -21.474 -14.013 1.00 27.50 202 LYS A C 1
ATOM 1646 O O . LYS A 1 202 ? 0.403 -20.852 -14.618 1.00 27.50 202 LYS A O 1
ATOM 1651 N N . TYR A 1 203 ? -0.946 -21.067 -12.845 1.00 36.59 203 TYR A N 1
ATOM 1652 C CA . TYR A 1 203 ? -0.144 -20.245 -11.954 1.00 36.59 203 TYR A CA 1
ATOM 1653 C C . TYR A 1 203 ? 0.846 -21.206 -11.322 1.00 36.59 203 TYR A C 1
ATOM 1655 O O . TYR A 1 203 ? 0.449 -22.210 -10.731 1.00 36.59 203 TYR A O 1
ATOM 1663 N N . GLN A 1 204 ? 2.133 -20.965 -11.547 1.00 32.28 204 GLN A N 1
ATOM 1664 C CA . GLN A 1 204 ? 3.171 -21.751 -10.908 1.00 32.28 204 GLN A CA 1
ATOM 1665 C C . GLN A 1 204 ? 3.061 -21.518 -9.396 1.00 32.28 204 GLN A C 1
ATOM 1667 O O . GLN A 1 204 ? 3.528 -20.509 -8.889 1.00 32.28 204 GLN A O 1
ATOM 1672 N N . GLU A 1 205 ? 2.514 -22.483 -8.658 1.00 35.91 205 GLU A N 1
ATOM 1673 C CA . GLU A 1 205 ? 3.434 -23.262 -7.836 1.00 35.91 205 GLU A CA 1
ATOM 1674 C C . GLU A 1 205 ? 4.232 -22.520 -6.759 1.00 35.91 205 GLU A C 1
ATOM 1676 O O . GLU A 1 205 ? 3.920 -22.422 -5.571 1.00 35.91 205 GLU A O 1
ATOM 1681 N N . GLN A 1 206 ? 5.355 -22.037 -7.280 1.00 33.41 206 GLN A N 1
ATOM 1682 C CA . GLN A 1 206 ? 6.475 -21.443 -6.588 1.00 33.41 206 GLN A CA 1
ATOM 1683 C C . GLN A 1 206 ? 6.176 -20.009 -6.148 1.00 33.41 206 GLN A C 1
ATOM 1685 O O . GLN A 1 206 ? 6.682 -19.605 -5.106 1.00 33.41 206 GLN A O 1
ATOM 1690 N N . ASP A 1 207 ? 5.302 -19.280 -6.852 1.00 38.41 207 ASP A N 1
ATOM 1691 C CA . ASP A 1 207 ? 4.985 -17.890 -6.514 1.00 38.41 207 ASP A CA 1
ATOM 1692 C C . ASP A 1 207 ? 4.241 -17.803 -5.173 1.00 38.41 207 ASP A C 1
ATOM 1694 O O . ASP A 1 207 ? 4.566 -16.967 -4.341 1.00 38.41 207 ASP A O 1
ATOM 1698 N N . PHE A 1 208 ? 3.272 -18.684 -4.891 1.00 37.62 208 PHE A N 1
ATOM 1699 C CA . PHE A 1 208 ? 2.448 -18.550 -3.678 1.00 37.62 208 PHE A CA 1
ATOM 1700 C C . PHE A 1 208 ? 3.204 -18.924 -2.396 1.00 37.62 208 PHE A C 1
ATOM 1702 O O . PHE A 1 208 ? 3.093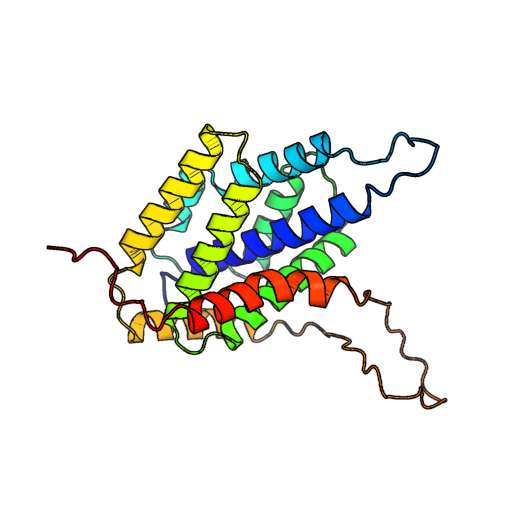 -18.243 -1.375 1.00 37.62 208 PHE A O 1
ATOM 1709 N N . THR A 1 209 ? 4.008 -19.988 -2.446 1.00 36.28 209 THR A N 1
ATOM 1710 C CA . THR A 1 209 ? 4.849 -20.382 -1.312 1.00 36.28 209 THR A CA 1
ATOM 1711 C C . THR A 1 209 ? 5.993 -19.387 -1.110 1.00 36.28 209 THR A C 1
ATOM 1713 O O . THR A 1 209 ? 6.213 -18.970 0.018 1.00 36.28 209 THR A O 1
ATOM 1716 N N . GLN A 1 210 ? 6.665 -18.886 -2.149 1.00 41.12 210 GLN A N 1
ATOM 1717 C CA . GLN A 1 210 ? 7.744 -17.904 -1.954 1.00 41.12 210 GLN A CA 1
ATOM 1718 C C . GLN A 1 210 ? 7.264 -16.490 -1.589 1.00 41.12 210 GLN A C 1
ATOM 1720 O O . GLN A 1 210 ? 8.015 -15.761 -0.944 1.00 41.12 210 GLN A O 1
ATOM 1725 N N . LEU A 1 211 ? 6.041 -16.086 -1.947 1.00 44.31 211 LEU A N 1
ATOM 1726 C CA . LEU A 1 211 ? 5.495 -14.766 -1.597 1.00 44.31 211 LEU A CA 1
ATOM 1727 C C . LEU A 1 211 ? 4.965 -14.716 -0.155 1.00 44.31 211 LEU A C 1
ATOM 1729 O O . LEU A 1 211 ? 5.213 -13.763 0.577 1.00 44.31 211 LEU A O 1
ATOM 1733 N N . VAL A 1 212 ? 4.263 -15.769 0.282 1.00 44.78 212 VAL A N 1
ATOM 1734 C CA . VAL A 1 212 ? 3.571 -15.794 1.583 1.00 44.78 212 VAL A CA 1
ATOM 1735 C C . VAL A 1 212 ? 4.488 -16.265 2.716 1.00 44.78 212 VAL A C 1
ATOM 1737 O O . VAL A 1 212 ? 4.369 -15.781 3.845 1.00 44.78 212 VAL A O 1
ATOM 1740 N N . ILE A 1 213 ? 5.413 -17.192 2.446 1.00 42.75 213 ILE A N 1
ATOM 1741 C CA . ILE A 1 213 ? 6.232 -17.842 3.480 1.00 42.75 213 ILE A CA 1
ATOM 1742 C C . ILE A 1 213 ? 7.218 -16.891 4.183 1.00 42.75 213 ILE A C 1
ATOM 1744 O O . ILE A 1 213 ? 7.276 -16.981 5.407 1.00 42.75 213 ILE A O 1
ATOM 1748 N N . PRO A 1 214 ? 7.947 -15.959 3.534 1.00 48.84 214 PRO A N 1
ATOM 1749 C CA . PRO A 1 214 ? 8.972 -15.170 4.228 1.00 48.84 214 PRO A CA 1
ATOM 1750 C C . PRO A 1 214 ? 8.406 -14.294 5.356 1.00 48.84 214 PRO A C 1
ATOM 1752 O O . PRO A 1 214 ? 8.938 -14.281 6.465 1.00 48.84 214 PRO A O 1
ATOM 1755 N N . ILE A 1 215 ? 7.284 -13.611 5.108 1.00 49.69 215 ILE A N 1
ATOM 1756 C CA . ILE A 1 215 ? 6.660 -12.689 6.074 1.00 49.69 215 ILE A CA 1
ATOM 1757 C C . ILE A 1 215 ? 5.829 -13.459 7.095 1.00 49.69 215 ILE A C 1
ATOM 1759 O O . ILE A 1 215 ? 5.891 -13.172 8.290 1.00 49.69 215 ILE A O 1
ATOM 1763 N N . THR A 1 216 ? 5.082 -14.471 6.638 1.00 47.91 216 THR A N 1
ATOM 1764 C CA . THR A 1 216 ? 4.286 -15.327 7.524 1.00 47.91 216 THR A CA 1
ATOM 1765 C C . THR A 1 216 ? 5.199 -16.050 8.513 1.00 47.91 216 THR A C 1
ATOM 1767 O O . THR A 1 216 ? 4.940 -16.003 9.714 1.00 47.91 216 THR A O 1
ATOM 1770 N N . LEU A 1 217 ? 6.324 -16.617 8.053 1.00 42.69 217 LEU A N 1
ATOM 1771 C CA . LEU A 1 217 ? 7.334 -17.196 8.941 1.00 42.69 217 LEU A CA 1
ATOM 1772 C C . LEU A 1 217 ? 7.902 -16.163 9.907 1.00 42.69 217 LEU A C 1
ATOM 1774 O O . LEU A 1 217 ? 8.073 -16.521 11.061 1.00 42.69 217 LEU A O 1
ATOM 1778 N N . ARG A 1 218 ? 8.143 -14.905 9.508 1.00 45.19 218 ARG A N 1
ATOM 1779 C CA . ARG A 1 218 ? 8.652 -13.859 10.421 1.00 45.19 218 ARG A CA 1
ATOM 1780 C C . ARG A 1 218 ? 7.652 -13.505 11.525 1.00 45.19 218 ARG A C 1
ATOM 1782 O O . ARG A 1 218 ? 8.061 -13.339 12.670 1.00 45.19 218 ARG A O 1
ATOM 1789 N N . ILE A 1 219 ? 6.351 -13.466 11.220 1.00 46.66 219 ILE A N 1
ATOM 1790 C CA . ILE A 1 219 ? 5.280 -13.302 12.223 1.00 46.66 219 ILE A CA 1
ATOM 1791 C C . ILE A 1 219 ? 5.290 -14.475 13.217 1.00 46.66 219 ILE A C 1
ATOM 1793 O O . ILE A 1 219 ? 5.179 -14.258 14.423 1.00 46.66 219 ILE A O 1
ATOM 1797 N N . PHE A 1 220 ? 5.471 -15.711 12.737 1.00 41.97 220 PHE A N 1
ATOM 1798 C CA . PHE A 1 220 ? 5.589 -16.894 13.600 1.00 41.97 220 PHE A CA 1
ATOM 1799 C C . PHE A 1 220 ? 6.934 -16.965 14.354 1.00 41.97 220 PHE A C 1
ATOM 1801 O O . PHE A 1 220 ? 6.951 -17.380 15.511 1.00 41.97 220 PHE A O 1
ATOM 1808 N N . TYR A 1 221 ? 8.039 -16.498 13.765 1.00 38.81 221 TYR A N 1
ATOM 1809 C CA . TYR A 1 221 ? 9.376 -16.468 14.376 1.00 38.81 221 TYR A CA 1
ATOM 1810 C C . TYR A 1 221 ? 9.461 -15.443 15.505 1.00 38.81 221 TYR A C 1
ATOM 1812 O O . TYR A 1 221 ? 9.912 -15.777 16.599 1.00 38.81 221 TYR A O 1
ATOM 1820 N N . TYR A 1 222 ? 8.945 -14.226 15.290 1.00 39.66 222 TYR A N 1
ATOM 1821 C CA . TYR A 1 222 ? 8.803 -13.246 16.371 1.00 39.66 222 TYR A CA 1
ATOM 1822 C C . TYR A 1 222 ? 7.937 -13.795 17.503 1.00 39.66 222 TYR A C 1
ATOM 1824 O O . TYR A 1 222 ? 8.193 -13.490 18.661 1.00 39.66 222 TYR A O 1
ATOM 1832 N N . LYS A 1 223 ? 6.957 -14.654 17.191 1.00 43.31 223 LYS A N 1
ATOM 1833 C CA . LYS A 1 223 ? 6.104 -15.287 18.196 1.00 43.31 223 LYS A CA 1
ATOM 1834 C C . LYS A 1 223 ? 6.844 -16.331 19.046 1.00 43.31 223 LYS A C 1
ATOM 1836 O O . LYS A 1 223 ? 6.599 -16.388 20.247 1.00 43.31 223 LYS A O 1
ATOM 1841 N N . HIS A 1 224 ? 7.767 -17.110 18.475 1.00 32.78 224 HIS A N 1
ATOM 1842 C CA . HIS A 1 224 ? 8.630 -18.014 19.256 1.00 32.78 224 HIS A CA 1
ATOM 1843 C C . HIS A 1 224 ? 9.723 -17.288 20.047 1.00 32.78 224 HIS A C 1
ATOM 1845 O O . HIS A 1 224 ? 10.107 -17.770 21.102 1.00 32.78 224 HIS A O 1
ATOM 1851 N N . SER A 1 225 ? 10.154 -16.105 19.606 1.00 30.94 225 SER A N 1
ATOM 1852 C CA . SER A 1 225 ? 11.051 -15.249 20.394 1.00 30.94 225 SER A CA 1
ATOM 1853 C C . SER A 1 225 ? 10.311 -14.368 21.416 1.00 30.94 225 SER A C 1
ATOM 1855 O O . SER A 1 225 ? 10.946 -13.657 22.187 1.00 30.94 225 SER A O 1
ATOM 1857 N N . SER A 1 226 ? 8.969 -14.377 21.424 1.00 32.88 226 SER A N 1
ATOM 1858 C CA . SER A 1 226 ? 8.142 -13.475 22.242 1.00 32.88 226 SER A CA 1
ATOM 1859 C C . SER A 1 226 ? 7.778 -13.973 23.639 1.00 32.88 226 SER A C 1
ATOM 1861 O O . SER A 1 226 ? 6.839 -13.451 24.239 1.00 32.88 226 SER A O 1
ATOM 1863 N N . GLU A 1 227 ? 8.551 -14.908 24.192 1.00 32.75 227 GLU A N 1
ATOM 1864 C CA . GLU A 1 227 ? 8.677 -14.992 25.654 1.00 32.75 227 GLU A CA 1
ATOM 1865 C C . GLU A 1 227 ? 9.466 -13.787 26.221 1.00 32.75 227 GLU A C 1
ATOM 1867 O O . GLU A 1 227 ? 9.280 -13.439 27.383 1.00 32.75 227 GLU A O 1
ATOM 1872 N N . ASP A 1 228 ? 10.184 -13.027 25.375 1.00 28.61 228 ASP A N 1
ATOM 1873 C CA . ASP A 1 228 ? 10.976 -11.847 25.766 1.00 28.61 228 ASP A CA 1
ATOM 1874 C C . ASP A 1 228 ? 10.367 -10.485 25.355 1.00 28.61 228 ASP A C 1
ATOM 1876 O O . ASP A 1 228 ? 11.066 -9.485 25.195 1.00 28.61 228 ASP A O 1
ATOM 1880 N N . PHE A 1 229 ? 9.039 -10.372 25.226 1.00 34.12 229 PHE A N 1
ATOM 1881 C CA . PHE A 1 229 ? 8.368 -9.069 25.009 1.00 34.12 229 PHE A CA 1
ATOM 1882 C C . PHE A 1 229 ? 8.194 -8.229 26.298 1.00 34.12 229 PHE A C 1
ATOM 1884 O O . PHE A 1 229 ? 7.324 -7.362 26.362 1.00 34.12 229 PHE A O 1
ATOM 1891 N N . ASN A 1 230 ? 9.045 -8.451 27.309 1.00 30.77 230 ASN A N 1
ATOM 1892 C CA . ASN A 1 230 ? 9.204 -7.587 28.491 1.00 30.77 230 ASN A CA 1
ATOM 1893 C C . ASN A 1 230 ? 10.360 -6.573 28.346 1.00 30.77 230 ASN A C 1
ATOM 1895 O O . ASN A 1 230 ? 10.731 -5.908 29.311 1.00 30.77 230 ASN A O 1
ATOM 1899 N N . HIS A 1 231 ? 10.931 -6.422 27.149 1.00 28.31 231 HIS A N 1
ATOM 1900 C CA . HIS A 1 231 ? 11.953 -5.413 26.851 1.00 28.31 231 HIS A CA 1
ATOM 1901 C C . HIS A 1 231 ? 11.554 -4.532 25.659 1.00 28.31 231 HIS A C 1
ATOM 1903 O O . HIS A 1 231 ? 12.266 -4.392 24.671 1.00 28.31 231 HIS A O 1
ATOM 1909 N N . PHE A 1 232 ? 10.396 -3.882 25.773 1.00 30.39 232 PHE A N 1
ATOM 1910 C CA . PHE A 1 232 ? 10.310 -2.504 25.291 1.00 30.39 232 PHE A CA 1
ATOM 1911 C C . PHE A 1 232 ? 10.910 -1.616 26.387 1.00 30.39 232 PHE A C 1
ATOM 1913 O O . PHE A 1 232 ? 10.584 -1.845 27.554 1.00 30.39 232 PHE A O 1
ATOM 1920 N N . PRO A 1 233 ? 11.784 -0.641 26.070 1.00 26.66 233 PRO A N 1
ATOM 1921 C CA . PRO A 1 233 ? 12.280 0.276 27.083 1.00 26.66 233 PRO A CA 1
ATOM 1922 C C . PRO A 1 233 ? 11.069 0.943 27.728 1.00 26.66 233 PRO A C 1
ATOM 1924 O O . PRO A 1 233 ? 10.204 1.479 27.034 1.00 26.66 233 PRO A O 1
ATOM 1927 N N . HIS A 1 234 ? 10.983 0.818 29.049 1.00 26.92 234 HIS A N 1
ATOM 1928 C CA . HIS A 1 234 ? 9.961 1.448 29.862 1.00 26.92 234 HIS A CA 1
ATOM 1929 C C . HIS A 1 234 ? 9.844 2.923 29.460 1.00 26.92 234 HIS A C 1
ATOM 1931 O O . HIS A 1 234 ? 10.767 3.708 29.668 1.00 26.92 23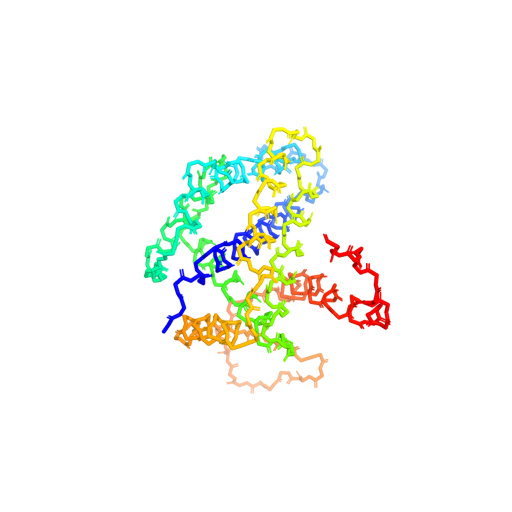4 HIS A O 1
ATOM 1937 N N . LEU A 1 235 ? 8.713 3.269 28.843 1.00 30.06 235 LEU A N 1
ATOM 1938 C CA . LEU A 1 235 ? 8.245 4.641 28.708 1.00 30.06 235 LEU A CA 1
ATOM 1939 C C . LEU A 1 235 ? 7.945 5.135 30.126 1.00 30.06 235 LEU A C 1
ATOM 1941 O O . LEU A 1 235 ? 6.922 4.768 30.707 1.00 30.06 235 LEU A O 1
ATOM 1945 N N . HIS A 1 236 ? 8.894 5.879 30.688 1.00 30.56 236 HIS A N 1
ATOM 1946 C CA . HIS A 1 236 ? 8.647 6.821 31.774 1.00 30.56 236 HIS A CA 1
ATOM 1947 C C . HIS A 1 236 ? 8.083 8.122 31.208 1.00 30.56 236 HIS A C 1
ATOM 1949 O O . HIS A 1 236 ? 8.530 8.523 30.108 1.00 30.56 236 HIS A O 1
#

pLDDT: mean 76.41, std 24.51, range [26.66, 97.81]

Sequence (236 aa):
MSVRTLPLLFLNLGGEMLYVLDQRLRAQNIPGDKARKDEWTEVDRKRVLNDIISTMFNRKFMEELFKPQDLYSKKALRTVYDRLAHASIMRLNQASMDKLYDLMTMAFKYQVLLCPRPKDVLLVTFNHLDSIKGFIQDSPTILHQVDETSRQLTEIYGNLSAGEFQMIRQTLLTFFQDLHIRVSAWNPRGGCCPGHKPVIQKYQEQDFTQLVIPITLRIFYYKHSSEDFNHFPHLH